Protein AF-A0A7G2CC46-F1 (afdb_monomer_lite)

Radius of gyration: 22.96 Å; chains: 1; bounding box: 66×61×62 Å

Organism: NCBI:txid59799

Secondary structure (DSSP, 8-state):
-------------HHHHHHHHHHHHHHHHHS------HHHH--EETTEETT--TTTEEEEE-SS-TTGGGSGGGGGTS-S--TT-HHHHHHHHHHHHHHT-SHHHHHHH-SHHHHHHHHHHHHHHHHHHTTTSSSTTSPPPHHHHHHHTTHHHH-SEEE-GGG-EEEETT-HHHHHHHHHHTT----S------TT-PPEEEEEEEETTEEEEEEEEEE---TTS--SEEEEEEEEEEESS--SGGGTTS-EEEEEEEEEEPTTTTT--SSS-PPPPHHHHHHHHHHHHHHHHHHHHHHHT-SSPPEEEEEEEEE-TT----HHHHHHIIIIIIHHHHHTSHHHHHHHHHTT--PPP--SSSSSSS--

Foldseek 3Di:
DDDDDDDDDPDCDPVVVVVVVVVVVCCVVVPPPPVCALPNLFDADPNDTPLCLPPFKQKAFAPAFLVCLCDDPSVVQFDPDRPQLFLLLQLCCAQLVVQQQAVVLVVQQSYNLNLHLSSRVSRLLCQLLQQVAPDRPDRHDSVSSCVLLVSVPLTLKDWFQVPKDKFFLPPLVVLLVVLVQLVDDPPPDDPDPPVPCFGFQWWWKDFPSFIKIKGKHKYDDDPPDPDQAPIKIKMWMFGSQLLQPVNVRGTMIMIGMAHHGDPVNPPPPDDSPDGHHPSNRSVSVSSSVSSSVSSVVVVVPDPDGTMMMITTMGGHRPSHDHLVSSLCSCPPPRVVVSCPPPSSVVVCVVRVDDDDRSPRGDVPPVPD

pLDDT: mean 71.71, std 19.16, range [27.59, 95.75]

Structure (mmCIF, N/CA/C/O backbone):
data_AF-A0A7G2CC46-F1
#
_entry.id   AF-A0A7G2CC46-F1
#
loop_
_atom_site.group_PDB
_atom_site.id
_atom_site.type_symbol
_atom_site.label_atom_id
_atom_site.label_alt_id
_atom_site.label_comp_id
_atom_site.label_asym_id
_atom_site.label_entity_id
_atom_site.label_seq_id
_atom_site.pdbx_PDB_ins_code
_atom_site.Cartn_x
_atom_site.Cartn_y
_atom_site.Cartn_z
_atom_site.occupancy
_atom_site.B_iso_or_equiv
_atom_site.auth_seq_id
_atom_site.auth_comp_id
_atom_site.auth_asym_id
_atom_site.auth_atom_id
_atom_site.pdbx_PDB_model_num
ATOM 1 N N . MET A 1 1 ? -45.511 34.171 38.204 1.00 42.25 1 MET A N 1
ATOM 2 C CA . MET A 1 1 ? -44.505 34.873 37.383 1.00 42.25 1 MET A CA 1
ATOM 3 C C . MET A 1 1 ? -43.149 34.438 37.899 1.00 42.25 1 MET A C 1
ATOM 5 O O . MET A 1 1 ? -42.686 34.995 38.876 1.00 42.25 1 MET A O 1
ATOM 9 N N . GLU A 1 2 ? -42.603 33.403 37.278 1.00 32.72 2 GLU A N 1
ATOM 10 C CA . GLU A 1 2 ? -41.255 32.819 37.410 1.00 32.72 2 GLU A CA 1
ATOM 11 C C . GLU A 1 2 ? -41.029 32.227 35.998 1.00 32.72 2 GLU A C 1
ATOM 13 O O . GLU A 1 2 ? -41.987 31.701 35.429 1.00 32.72 2 GLU A O 1
ATOM 18 N N . ASP A 1 3 ? -39.932 32.341 35.256 1.00 36.12 3 ASP A N 1
ATOM 19 C CA . ASP A 1 3 ? -38.543 32.757 35.458 1.00 36.12 3 ASP A CA 1
ATOM 20 C C . ASP A 1 3 ? -38.005 33.255 34.089 1.00 36.12 3 ASP A C 1
ATOM 22 O O . ASP A 1 3 ? -38.478 32.779 33.047 1.00 36.12 3 ASP A O 1
ATOM 26 N N . PRO A 1 4 ? -37.012 34.164 34.025 1.00 47.47 4 PRO A N 1
ATOM 27 C CA . PRO A 1 4 ? -36.316 34.506 32.790 1.00 47.47 4 PRO A CA 1
ATOM 28 C C . PRO A 1 4 ? -35.127 33.566 32.518 1.00 47.47 4 PRO A C 1
ATOM 30 O O . PRO A 1 4 ? -34.443 33.082 33.415 1.00 47.47 4 PRO A O 1
ATOM 33 N N . ALA A 1 5 ? -34.861 33.344 31.233 1.00 46.25 5 ALA A N 1
ATOM 34 C CA . ALA A 1 5 ? -33.744 32.568 30.713 1.00 46.25 5 ALA A CA 1
ATOM 35 C C . ALA A 1 5 ? -32.361 33.118 31.121 1.00 46.25 5 ALA A C 1
ATOM 37 O O . ALA A 1 5 ? -32.136 34.327 31.116 1.00 46.25 5 ALA A O 1
ATOM 38 N N . GLY A 1 6 ? -31.398 32.215 31.341 1.00 34.69 6 GLY A N 1
ATOM 39 C CA . GLY A 1 6 ? -29.992 32.569 31.548 1.00 34.69 6 GLY A CA 1
ATOM 40 C C . GLY A 1 6 ? -29.054 31.361 31.554 1.00 34.69 6 GLY A C 1
ATOM 41 O O . GLY A 1 6 ? -28.509 30.999 32.587 1.00 34.69 6 GLY A O 1
ATOM 42 N N . SER A 1 7 ? -28.864 30.718 30.398 1.00 37.47 7 SER A N 1
ATOM 43 C CA . SER A 1 7 ? -27.825 29.698 30.188 1.00 37.47 7 SER A CA 1
ATOM 44 C C . SER A 1 7 ? -26.439 30.357 30.207 1.00 37.47 7 SER A C 1
ATOM 46 O O . SER A 1 7 ? -26.021 30.986 29.233 1.00 37.47 7 SER A O 1
ATOM 48 N N . SER A 1 8 ? -25.724 30.228 31.323 1.00 38.25 8 SER A N 1
ATOM 49 C CA . SER A 1 8 ? -24.338 30.674 31.463 1.00 38.25 8 SER A CA 1
ATOM 50 C C . SER A 1 8 ? -23.395 29.727 30.715 1.00 38.25 8 SER A C 1
ATOM 52 O O . SER A 1 8 ? -23.121 28.614 31.164 1.00 38.25 8 SER A O 1
ATOM 54 N N . ARG A 1 9 ? -22.876 30.179 29.568 1.00 43.19 9 ARG A N 1
ATOM 55 C CA . ARG A 1 9 ? -21.637 29.649 28.987 1.00 43.19 9 ARG A CA 1
ATOM 56 C C . ARG A 1 9 ? -20.510 29.907 29.984 1.00 43.19 9 ARG A C 1
ATOM 58 O O . ARG A 1 9 ? -20.180 31.060 30.236 1.00 43.19 9 ARG A O 1
ATOM 65 N N . GLU A 1 10 ? -19.931 28.850 30.540 1.00 45.41 10 GLU A N 1
ATOM 66 C CA . GLU A 1 10 ? -18.722 28.956 31.357 1.00 45.41 10 GLU A CA 1
ATOM 67 C C . GLU A 1 10 ? -17.573 29.501 30.496 1.00 45.41 10 GLU A C 1
ATOM 69 O O . GLU A 1 10 ? -17.057 28.835 29.592 1.00 45.41 10 GLU A O 1
ATOM 74 N N . GLU A 1 11 ? -17.189 30.751 30.747 1.00 45.56 11 GLU A N 1
ATOM 75 C CA . GLU A 1 11 ? -16.012 31.362 30.146 1.00 45.56 11 GLU A CA 1
ATOM 76 C C . GLU A 1 11 ? -14.754 30.689 30.701 1.00 45.56 11 GLU A C 1
ATOM 78 O O . GLU A 1 11 ? -14.373 30.857 31.859 1.00 45.56 11 GLU A O 1
ATOM 83 N N . ILE A 1 12 ? -14.086 29.910 29.850 1.00 51.81 12 ILE A N 1
ATOM 84 C CA . ILE A 1 12 ? -12.790 29.291 30.139 1.00 51.81 12 ILE A CA 1
ATOM 85 C C . ILE A 1 12 ? -11.751 30.412 30.307 1.00 51.81 12 ILE A C 1
ATOM 87 O O . ILE A 1 12 ? -11.162 30.893 29.332 1.00 51.81 12 ILE A O 1
ATOM 91 N N . THR A 1 13 ? -11.533 30.836 31.553 1.00 68.00 13 THR A N 1
ATOM 92 C CA . THR A 1 13 ? -10.637 31.942 31.913 1.00 68.00 13 THR A CA 1
ATOM 93 C C . THR A 1 13 ? -9.190 31.659 31.497 1.00 68.00 13 THR A C 1
ATOM 95 O O . THR A 1 13 ? -8.745 30.508 31.451 1.00 68.00 13 THR A O 1
ATOM 98 N N . ALA A 1 14 ? -8.407 32.705 31.213 1.00 54.50 14 ALA A N 1
ATOM 99 C CA . ALA A 1 14 ? -6.983 32.584 30.865 1.00 54.50 14 ALA A CA 1
ATOM 100 C C . ALA A 1 14 ? -6.173 31.810 31.926 1.00 54.50 14 ALA A C 1
ATOM 102 O O . ALA A 1 14 ? -5.194 31.134 31.612 1.00 54.50 14 ALA A O 1
ATOM 103 N N . GLU A 1 15 ? -6.636 31.850 33.172 1.00 58.78 15 GLU A N 1
ATOM 104 C CA . GLU A 1 15 ? -6.073 31.145 34.316 1.00 58.78 15 GLU A CA 1
ATOM 105 C C . GLU A 1 15 ? -6.329 29.635 34.275 1.00 58.78 15 GLU A C 1
ATOM 107 O O . GLU A 1 15 ? -5.428 28.855 34.582 1.00 58.78 15 GLU A O 1
ATOM 112 N N . SER A 1 16 ? -7.501 29.206 33.795 1.00 59.44 16 SER A N 1
ATOM 113 C CA . SER A 1 16 ? -7.788 27.789 33.541 1.00 59.44 16 SER A CA 1
ATOM 114 C C . SER A 1 16 ? -6.932 27.235 32.393 1.00 59.44 16 SER A C 1
ATOM 116 O O . SER A 1 16 ? -6.376 26.144 32.509 1.00 59.44 16 SER A O 1
ATOM 118 N N . LYS A 1 17 ? -6.700 28.029 31.334 1.00 56.56 17 LYS A N 1
ATOM 119 C CA . LYS A 1 17 ? -5.786 27.674 30.231 1.00 56.56 17 LYS A CA 1
ATOM 120 C C . LYS A 1 17 ? -4.327 27.631 30.683 1.00 56.56 17 LYS A C 1
ATOM 122 O O . LYS A 1 17 ? -3.585 26.748 30.260 1.00 56.56 17 LYS A O 1
ATOM 127 N N . LYS A 1 18 ? -3.907 28.553 31.556 1.00 59.75 18 LYS A N 1
ATOM 128 C CA . LYS A 1 18 ? -2.559 28.576 32.145 1.00 59.75 18 LYS A CA 1
ATOM 129 C C . LYS A 1 18 ? -2.342 27.389 33.085 1.00 59.75 18 LYS A C 1
ATOM 131 O O . LYS A 1 18 ? -1.313 26.732 32.974 1.00 59.75 18 LYS A O 1
ATOM 136 N N . LYS A 1 19 ? -3.324 27.053 33.932 1.00 66.19 19 LYS A N 1
ATOM 137 C CA . LYS A 1 19 ? -3.302 25.840 34.766 1.00 66.19 19 LYS A CA 1
ATOM 138 C C . LYS A 1 19 ? -3.273 24.574 33.919 1.00 66.19 19 LYS A C 1
ATOM 140 O O . LYS A 1 19 ? -2.450 23.718 34.198 1.00 66.19 19 LYS A O 1
ATOM 145 N N . ALA A 1 20 ? -4.087 24.467 32.868 1.00 57.34 20 ALA A N 1
ATOM 146 C CA . ALA A 1 20 ? -4.076 23.311 31.969 1.00 57.34 20 ALA A CA 1
ATOM 147 C C . ALA A 1 20 ? -2.722 23.142 31.262 1.00 57.34 20 ALA A C 1
ATOM 149 O O . ALA A 1 20 ? -2.192 22.035 31.228 1.00 57.34 20 ALA A O 1
ATOM 150 N N . ARG A 1 21 ? -2.120 24.240 30.782 1.00 52.53 21 ARG A N 1
ATOM 151 C CA . ARG A 1 21 ? -0.775 24.237 30.182 1.00 52.53 21 ARG A CA 1
ATOM 152 C C . ARG A 1 21 ? 0.316 23.881 31.183 1.00 52.53 21 ARG A C 1
ATOM 154 O O . ARG A 1 21 ? 1.234 23.158 30.823 1.00 52.53 21 ARG A O 1
ATOM 161 N N . GLU A 1 22 ? 0.224 24.351 32.424 1.00 51.34 22 GLU A N 1
ATOM 162 C CA . GLU A 1 22 ? 1.191 24.006 33.470 1.00 51.34 22 GLU A CA 1
ATOM 163 C C . GLU A 1 22 ? 1.031 22.550 33.927 1.00 51.34 22 GLU A C 1
ATOM 165 O O . GLU A 1 22 ? 2.020 21.871 34.167 1.00 51.34 22 GLU A O 1
ATOM 170 N N . LEU A 1 23 ? -0.196 22.024 33.951 1.00 54.72 23 LEU A N 1
ATOM 171 C CA . LEU A 1 23 ? -0.486 20.616 34.235 1.00 54.72 23 LEU A CA 1
ATOM 172 C C . LEU A 1 23 ? -0.011 19.709 33.090 1.00 54.72 23 LEU A C 1
ATOM 174 O O . LEU A 1 23 ? 0.509 18.626 33.334 1.00 54.72 23 LEU A O 1
ATOM 178 N N . GLU A 1 24 ? -0.118 20.168 31.842 1.00 42.22 24 GLU A N 1
ATOM 179 C CA . GLU A 1 24 ? 0.456 19.513 30.665 1.00 42.22 24 GLU A CA 1
ATOM 180 C C . GLU A 1 24 ? 1.994 19.581 30.667 1.00 42.22 24 GLU A C 1
ATOM 182 O O . GLU A 1 24 ? 2.655 18.582 30.392 1.00 42.22 24 GLU A O 1
ATOM 187 N N . ARG A 1 25 ? 2.580 20.720 31.060 1.00 47.22 25 ARG A N 1
ATOM 188 C CA . ARG A 1 25 ? 4.030 20.897 31.241 1.00 47.22 25 ARG A CA 1
ATOM 189 C C . ARG A 1 25 ? 4.564 19.982 32.341 1.00 47.22 25 ARG A C 1
ATOM 191 O O . ARG A 1 25 ? 5.549 19.290 32.119 1.00 47.22 25 ARG A O 1
ATOM 198 N N . LEU A 1 26 ? 3.885 19.905 33.484 1.00 44.66 26 LEU A N 1
ATOM 199 C CA . LEU A 1 26 ? 4.222 19.001 34.585 1.00 44.66 26 LEU A CA 1
ATOM 200 C C . LEU A 1 26 ? 4.010 17.530 34.204 1.00 44.66 26 LEU A C 1
ATOM 202 O O . LEU A 1 26 ? 4.822 16.700 34.597 1.00 44.66 26 LEU A O 1
ATOM 206 N N . LYS A 1 27 ? 3.007 17.192 33.378 1.00 46.09 27 LYS A N 1
ATOM 207 C CA . LYS A 1 27 ? 2.875 15.850 32.773 1.00 46.09 27 LYS A CA 1
ATOM 208 C C . LYS A 1 27 ? 4.033 15.514 31.831 1.00 46.09 27 LYS A C 1
ATOM 210 O O . LYS A 1 27 ? 4.431 14.361 31.788 1.00 46.09 27 LYS A O 1
ATOM 215 N N . ARG A 1 28 ? 4.593 16.490 31.108 1.00 42.34 28 ARG A N 1
ATOM 216 C CA . ARG A 1 28 ? 5.780 16.298 30.249 1.00 42.34 28 ARG A CA 1
ATOM 217 C C . ARG A 1 28 ? 7.092 16.224 31.040 1.00 42.34 28 ARG A C 1
ATOM 219 O O . ARG A 1 28 ? 8.003 15.538 30.605 1.00 42.34 28 ARG A O 1
ATOM 226 N N . ILE A 1 29 ? 7.194 16.936 32.167 1.00 37.94 29 ILE A N 1
ATOM 227 C CA . ILE A 1 29 ? 8.396 16.985 33.022 1.00 37.94 29 ILE A CA 1
ATOM 228 C C . ILE A 1 29 ? 8.460 15.784 33.978 1.00 37.94 29 ILE A C 1
ATOM 230 O O . ILE A 1 29 ? 9.520 15.191 34.144 1.00 37.94 29 ILE A O 1
ATOM 234 N N . ASN A 1 30 ? 7.332 15.425 34.601 1.00 38.06 30 ASN A N 1
ATOM 235 C CA . ASN A 1 30 ? 7.242 14.335 35.583 1.00 38.06 30 ASN A CA 1
ATOM 236 C C . ASN A 1 30 ? 6.746 13.024 34.972 1.00 38.06 30 ASN A C 1
ATOM 238 O O . ASN A 1 30 ? 6.915 11.960 35.569 1.00 38.06 30 ASN A O 1
ATOM 242 N N . GLY A 1 31 ? 6.129 13.082 33.791 1.00 29.52 31 GLY A N 1
ATOM 243 C CA . GLY A 1 31 ? 5.997 11.904 32.962 1.00 29.52 31 GLY A CA 1
ATOM 244 C C . GLY A 1 31 ? 7.398 11.513 32.543 1.00 29.52 31 GLY A C 1
ATOM 245 O O . GLY A 1 31 ? 7.981 12.139 31.662 1.00 29.52 31 GLY A O 1
ATOM 246 N N . LYS A 1 32 ? 7.935 10.451 33.151 1.00 27.59 32 LYS A N 1
ATOM 247 C CA . LYS A 1 32 ? 8.844 9.598 32.399 1.00 27.59 32 LYS A CA 1
ATOM 248 C C . LYS A 1 32 ? 8.106 9.334 31.086 1.00 27.59 32 LYS A C 1
ATOM 250 O O . LYS A 1 32 ? 7.063 8.683 31.098 1.00 27.59 32 LYS A O 1
ATOM 255 N N . LEU A 1 33 ? 8.595 9.889 29.977 1.00 30.95 33 LEU A N 1
ATOM 256 C CA . LEU A 1 33 ? 8.506 9.195 28.703 1.00 30.95 33 LEU A CA 1
ATOM 257 C C . LEU A 1 33 ? 9.180 7.866 29.009 1.00 30.95 33 LEU A C 1
ATOM 259 O O . LEU A 1 33 ? 10.401 7.759 28.995 1.00 30.95 33 LEU A O 1
ATOM 263 N N . ILE A 1 34 ? 8.388 6.912 29.493 1.00 29.16 34 ILE A N 1
ATOM 264 C CA . ILE A 1 34 ? 8.796 5.528 29.512 1.00 29.16 34 ILE A CA 1
ATOM 265 C C . ILE A 1 34 ? 8.932 5.285 28.024 1.00 29.16 34 ILE A C 1
ATOM 267 O O . ILE A 1 34 ? 7.921 5.292 27.315 1.00 29.16 34 ILE A O 1
ATOM 271 N N . ASP A 1 35 ? 10.178 5.275 27.551 1.00 31.89 35 ASP A N 1
ATOM 272 C CA . ASP A 1 35 ? 10.552 4.678 26.284 1.00 31.89 35 ASP A CA 1
ATOM 273 C C . ASP A 1 35 ? 9.796 3.362 26.249 1.00 31.89 35 ASP A C 1
ATOM 275 O O . ASP A 1 35 ? 10.162 2.420 26.939 1.00 31.89 35 ASP A O 1
ATOM 279 N N . THR A 1 36 ? 8.637 3.370 25.596 1.00 29.11 36 THR A N 1
ATOM 280 C CA . THR A 1 36 ? 7.763 2.215 25.563 1.00 29.11 36 THR A CA 1
ATOM 281 C C . THR A 1 36 ? 8.429 1.332 24.537 1.00 29.11 36 THR A C 1
ATOM 283 O O . THR A 1 36 ? 8.296 1.541 23.332 1.00 29.11 36 THR A O 1
ATOM 286 N N . THR A 1 37 ? 9.294 0.460 25.024 1.00 29.73 37 THR A N 1
ATOM 287 C CA . THR A 1 37 ? 10.075 -0.438 24.198 1.00 29.73 37 THR A CA 1
ATOM 288 C C . THR A 1 37 ? 9.143 -1.466 23.574 1.00 29.73 37 THR A C 1
ATOM 290 O O . THR A 1 37 ? 8.016 -1.677 24.024 1.00 29.73 37 THR A O 1
ATOM 293 N N . PHE A 1 38 ? 9.619 -2.148 22.535 1.00 32.19 38 PHE A N 1
ATOM 294 C CA . PHE A 1 38 ? 8.942 -3.327 22.003 1.00 32.19 38 PHE A CA 1
ATOM 295 C C . PHE A 1 38 ? 8.529 -4.294 23.128 1.00 32.19 38 PHE A C 1
ATOM 297 O O . PHE A 1 38 ? 7.416 -4.802 23.124 1.00 32.19 38 PHE A O 1
ATOM 304 N N . GLU A 1 39 ? 9.377 -4.496 24.137 1.00 32.78 39 GLU A N 1
ATOM 305 C CA . GLU A 1 39 ? 9.088 -5.365 25.283 1.00 32.78 39 GLU A CA 1
ATOM 306 C C . GLU A 1 39 ? 7.969 -4.831 26.201 1.00 32.78 39 GLU A C 1
ATOM 308 O O . GLU A 1 39 ? 7.278 -5.624 26.834 1.00 32.78 39 GLU A O 1
ATOM 313 N N . ASP A 1 40 ? 7.719 -3.519 26.222 1.00 29.34 40 ASP A N 1
ATOM 314 C CA . ASP A 1 40 ? 6.678 -2.897 27.056 1.00 29.34 40 ASP A CA 1
ATOM 315 C C . ASP A 1 40 ? 5.267 -2.991 26.443 1.00 29.34 40 ASP A C 1
ATOM 317 O O . ASP A 1 40 ? 4.269 -2.925 27.161 1.00 29.34 40 ASP A O 1
ATOM 321 N N . ILE A 1 41 ? 5.164 -3.163 25.118 1.00 29.56 41 ILE A N 1
ATOM 322 C CA . ILE A 1 41 ? 3.891 -3.343 24.381 1.00 29.56 41 ILE A CA 1
ATOM 323 C C . ILE A 1 41 ? 3.682 -4.771 23.878 1.00 29.56 41 ILE A C 1
ATOM 325 O O . ILE A 1 41 ? 2.631 -5.086 23.313 1.00 29.56 41 ILE A O 1
ATOM 329 N N . THR A 1 42 ? 4.664 -5.650 24.081 1.00 31.55 42 THR A N 1
ATOM 330 C CA . THR A 1 42 ? 4.590 -7.045 23.665 1.00 31.55 42 THR A CA 1
ATOM 331 C C . THR A 1 42 ? 4.716 -7.977 24.864 1.00 31.55 42 THR A C 1
ATOM 333 O O . THR A 1 42 ? 5.764 -8.113 25.480 1.00 31.55 42 THR A O 1
ATOM 336 N N . VAL A 1 43 ? 3.632 -8.672 25.206 1.00 32.38 43 VAL A N 1
ATOM 337 C CA . VAL A 1 43 ? 3.714 -9.801 26.139 1.00 32.38 43 VAL A CA 1
ATOM 338 C C . VAL A 1 43 ? 4.078 -11.036 25.314 1.00 32.38 43 VAL A C 1
ATOM 340 O O . VAL A 1 43 ? 3.575 -11.205 24.210 1.00 32.38 43 VAL A O 1
ATOM 343 N N . MET A 1 44 ? 4.990 -11.881 25.789 1.00 33.66 44 MET A N 1
ATOM 344 C CA . MET A 1 44 ? 5.428 -13.093 25.086 1.00 33.66 44 MET A CA 1
ATOM 345 C C . MET A 1 44 ? 5.018 -14.332 25.887 1.00 33.66 44 MET A C 1
ATOM 347 O O . MET A 1 44 ? 5.453 -14.504 27.023 1.00 33.66 44 MET A O 1
ATOM 351 N N . ARG A 1 45 ? 4.228 -15.235 25.293 1.00 32.50 45 ARG A N 1
ATOM 352 C CA . ARG A 1 45 ? 3.905 -16.561 25.852 1.00 32.50 45 ARG A CA 1
ATOM 353 C C . ARG A 1 45 ? 4.325 -17.652 24.879 1.00 32.50 45 ARG A C 1
ATOM 355 O O . ARG A 1 45 ? 3.948 -17.636 23.713 1.00 32.50 45 ARG A O 1
ATOM 362 N N . ASN A 1 46 ? 5.118 -18.619 25.344 1.00 34.53 46 ASN A N 1
ATOM 363 C CA . ASN A 1 46 ? 5.591 -19.751 24.532 1.00 34.53 46 ASN A CA 1
ATOM 364 C C . ASN A 1 46 ? 6.268 -19.336 23.206 1.00 34.53 46 ASN A C 1
ATOM 366 O O . ASN A 1 46 ? 6.045 -19.961 22.170 1.00 34.53 46 ASN A O 1
ATOM 370 N N . LYS A 1 47 ? 7.092 -18.277 23.230 1.00 40.09 47 LYS A N 1
ATOM 371 C CA . LYS A 1 47 ? 7.747 -17.686 22.041 1.00 40.09 47 LYS A CA 1
ATOM 372 C C . LYS A 1 47 ? 6.777 -17.098 20.997 1.00 40.09 47 LYS A C 1
ATOM 374 O O . LYS A 1 47 ? 7.166 -16.910 19.848 1.00 40.09 47 LYS A O 1
ATOM 379 N N . ARG A 1 48 ? 5.532 -16.804 21.381 1.00 34.06 48 ARG A N 1
ATOM 380 C CA . ARG A 1 48 ? 4.531 -16.093 20.573 1.00 34.06 48 ARG A CA 1
ATOM 381 C C . ARG A 1 48 ? 4.101 -14.814 21.282 1.00 34.06 48 ARG A C 1
ATOM 383 O O . ARG A 1 48 ? 4.092 -14.766 22.509 1.00 34.06 48 ARG A O 1
ATOM 390 N N . LEU A 1 49 ? 3.735 -13.802 20.504 1.00 37.47 49 LEU A N 1
ATOM 391 C CA . LEU A 1 49 ? 3.282 -12.518 21.025 1.00 37.47 49 LEU A CA 1
ATOM 392 C C . LEU A 1 49 ? 1.824 -12.632 21.506 1.00 37.47 49 LEU A C 1
ATOM 394 O O . LEU A 1 49 ? 0.929 -12.979 20.745 1.00 37.47 49 LEU A O 1
ATOM 398 N N . ASP A 1 50 ? 1.607 -12.343 22.782 1.00 33.56 50 ASP A N 1
ATOM 399 C CA . ASP A 1 50 ? 0.385 -12.486 23.586 1.00 33.56 50 ASP A CA 1
ATOM 400 C C . ASP A 1 50 ? -0.600 -11.308 23.388 1.00 33.56 50 ASP A C 1
ATOM 402 O O . ASP A 1 50 ? -1.700 -11.318 23.927 1.00 33.56 50 ASP A O 1
ATOM 406 N N . PHE A 1 51 ? -0.273 -10.314 22.543 1.00 34.53 51 PHE A N 1
ATOM 407 C CA . PHE A 1 51 ? -1.265 -9.350 22.019 1.00 34.53 51 PHE A CA 1
ATOM 408 C C . PHE A 1 51 ? -2.155 -9.946 20.918 1.00 34.53 51 PHE A C 1
ATOM 410 O O . PHE A 1 51 ? -3.038 -9.276 20.375 1.00 34.53 51 PHE A O 1
ATOM 417 N N . GLN A 1 52 ? -1.942 -11.215 20.577 1.00 37.81 52 GLN A N 1
ATOM 418 C CA . GLN A 1 52 ? -2.850 -11.987 19.755 1.00 37.81 52 GLN A CA 1
ATOM 419 C C . GLN A 1 52 ? -4.116 -12.286 20.579 1.00 37.81 52 GLN A C 1
ATOM 421 O O . GLN A 1 52 ? -4.328 -13.406 21.028 1.00 37.81 52 GLN A O 1
ATOM 426 N N . ARG A 1 53 ? -4.994 -11.284 20.778 1.00 39.75 53 ARG A N 1
ATOM 427 C CA . ARG A 1 53 ? -6.419 -11.585 20.979 1.00 39.75 53 ARG A CA 1
ATOM 428 C C . ARG A 1 53 ? -6.799 -12.452 19.784 1.00 39.75 53 ARG A C 1
ATOM 430 O O . ARG A 1 53 ? -6.746 -11.967 18.649 1.00 39.75 53 ARG A O 1
ATOM 437 N N . ASP A 1 54 ? -7.081 -13.730 20.018 1.00 36.53 54 ASP A N 1
ATOM 438 C CA . ASP A 1 54 ? -7.446 -14.650 18.946 1.00 36.53 54 ASP A CA 1
ATOM 439 C C . ASP A 1 54 ? -8.574 -14.021 18.114 1.00 36.53 54 ASP A C 1
ATOM 441 O O . ASP A 1 54 ? -9.605 -13.604 18.638 1.00 36.53 54 ASP A O 1
ATOM 445 N N . GLY A 1 55 ? -8.330 -13.859 16.811 1.00 42.59 55 GLY A N 1
ATOM 446 C CA . GLY A 1 55 ? -9.278 -13.241 15.879 1.00 42.59 55 GLY A CA 1
ATOM 447 C C . GLY A 1 55 ? -9.237 -11.710 15.745 1.00 42.59 55 GLY A C 1
ATOM 448 O O . GLY A 1 55 ? -10.013 -11.183 14.949 1.00 42.59 55 GLY A O 1
ATOM 449 N N . PHE A 1 56 ? -8.353 -10.981 16.444 1.00 50.81 56 PHE A N 1
ATOM 450 C CA . PHE A 1 56 ? -8.263 -9.514 16.314 1.00 50.81 56 PHE A CA 1
ATOM 451 C C . PHE A 1 56 ? -7.408 -9.047 15.124 1.00 50.81 56 PHE A C 1
ATOM 453 O O . PHE A 1 56 ? -7.797 -8.115 14.417 1.00 50.81 56 PHE A O 1
ATOM 460 N N . VAL A 1 57 ? -6.263 -9.699 14.884 1.00 57.78 57 VAL A N 1
ATOM 461 C CA . VAL A 1 57 ? -5.348 -9.357 13.782 1.00 57.78 57 VAL A CA 1
ATOM 462 C C . VAL A 1 57 ? -5.517 -10.344 12.630 1.00 57.78 57 VAL A C 1
ATOM 464 O O . VAL A 1 57 ? -5.161 -11.518 12.737 1.00 57.78 57 VAL A O 1
ATOM 467 N N . VAL A 1 58 ? -6.028 -9.859 11.501 1.00 65.19 58 VAL A N 1
ATOM 468 C CA . VAL A 1 58 ? -5.976 -10.571 10.221 1.00 65.19 58 VAL A CA 1
ATOM 469 C C . VAL A 1 58 ? -4.571 -10.411 9.662 1.00 65.19 58 VAL A C 1
ATOM 471 O O . VAL A 1 58 ? -4.055 -9.297 9.608 1.00 65.19 58 VAL A O 1
ATOM 474 N N . ARG A 1 59 ? -3.953 -11.508 9.221 1.00 71.81 59 ARG A N 1
ATOM 475 C CA . ARG A 1 59 ? -2.651 -11.478 8.548 1.00 71.81 59 ARG A CA 1
ATOM 476 C C . ARG A 1 59 ? -2.693 -12.261 7.248 1.00 71.81 59 ARG A C 1
ATOM 478 O O . ARG A 1 59 ? -3.118 -13.413 7.221 1.00 71.81 59 ARG A O 1
ATOM 485 N N . ILE A 1 60 ? -2.202 -11.636 6.191 1.00 75.69 60 ILE A N 1
ATOM 486 C CA . ILE A 1 60 ? -2.002 -12.245 4.883 1.00 75.69 60 ILE A CA 1
ATOM 487 C C . ILE A 1 60 ? -0.517 -12.128 4.593 1.00 75.69 60 ILE A C 1
ATOM 489 O O . ILE A 1 60 ? 0.012 -11.023 4.511 1.00 75.69 60 ILE A O 1
ATOM 493 N N . LEU A 1 61 ? 0.157 -13.264 4.461 1.00 79.06 61 LEU A N 1
ATOM 494 C CA . LEU A 1 61 ? 1.593 -13.293 4.216 1.00 79.06 61 LEU A CA 1
ATOM 495 C C . LEU A 1 61 ? 1.856 -13.618 2.754 1.00 79.06 61 LEU A C 1
ATOM 497 O O . LEU A 1 61 ? 1.250 -14.536 2.197 1.00 79.06 61 LEU A O 1
ATOM 501 N N . GLY A 1 62 ? 2.795 -12.893 2.162 1.00 79.12 62 GLY A N 1
ATOM 502 C CA . GLY A 1 62 ? 3.475 -13.312 0.950 1.00 79.12 62 GLY A CA 1
ATOM 503 C C . GLY A 1 62 ? 4.367 -14.522 1.221 1.00 79.12 62 GLY A C 1
ATOM 504 O O . GLY A 1 62 ? 4.584 -14.947 2.357 1.00 79.12 62 GLY A O 1
ATOM 505 N N . SER A 1 63 ? 4.924 -15.090 0.162 1.00 82.75 63 SER A N 1
ATOM 506 C CA . SER A 1 63 ? 5.875 -16.197 0.275 1.00 82.75 63 SER A CA 1
ATOM 507 C C . SER A 1 63 ? 7.268 -15.728 0.710 1.00 82.75 63 SER A C 1
ATOM 509 O O . SER A 1 63 ? 8.040 -16.534 1.230 1.00 82.75 63 SER A O 1
ATOM 511 N N . LYS A 1 64 ? 7.590 -14.445 0.500 1.00 83.38 64 LYS A N 1
ATOM 512 C CA . LYS A 1 64 ? 8.887 -13.814 0.787 1.00 83.38 64 LYS A CA 1
ATOM 513 C C . LYS A 1 64 ? 8.709 -12.356 1.218 1.00 83.38 64 LYS A C 1
ATOM 515 O O . LYS A 1 64 ? 7.666 -11.759 0.957 1.00 83.38 64 LYS A O 1
ATOM 520 N N . SER A 1 65 ? 9.728 -11.789 1.859 1.00 84.38 65 SER A N 1
ATOM 521 C CA . SER A 1 65 ? 9.939 -10.336 1.909 1.00 84.38 65 SER A CA 1
ATOM 522 C C . SER A 1 65 ? 10.482 -9.835 0.570 1.00 84.38 65 SER A C 1
ATOM 524 O O . SER A 1 65 ? 10.958 -10.628 -0.247 1.00 84.38 65 SER A O 1
ATOM 526 N N . GLN A 1 66 ? 10.481 -8.519 0.357 1.00 80.31 66 GLN A N 1
ATOM 527 C CA . GLN A 1 66 ? 11.141 -7.914 -0.806 1.00 80.31 66 GLN A CA 1
ATOM 528 C C . GLN A 1 66 ? 12.649 -8.231 -0.874 1.00 80.31 66 GLN A C 1
ATOM 530 O O . GLN A 1 66 ? 13.215 -8.296 -1.963 1.00 80.31 66 GLN A O 1
ATOM 535 N N . PHE A 1 67 ? 13.295 -8.460 0.275 1.00 79.31 67 PHE A N 1
ATOM 536 C CA . PHE A 1 67 ? 14.732 -8.722 0.362 1.00 79.31 67 PHE A CA 1
ATOM 537 C C . PHE A 1 67 ? 15.076 -10.185 0.057 1.00 79.31 67 PHE A C 1
ATOM 539 O O . PHE A 1 67 ? 16.054 -10.467 -0.635 1.00 79.31 67 PHE A O 1
ATOM 546 N N . ASP A 1 68 ? 14.238 -11.126 0.500 1.00 74.81 68 ASP A N 1
ATOM 547 C CA . ASP A 1 68 ? 14.482 -12.566 0.330 1.00 74.81 68 ASP A CA 1
ATOM 548 C C . ASP A 1 68 ? 14.015 -13.111 -1.025 1.00 74.81 68 ASP A C 1
ATOM 550 O O . ASP A 1 68 ? 14.275 -14.273 -1.372 1.00 74.81 68 ASP A O 1
ATOM 554 N N . ALA A 1 69 ? 13.310 -12.289 -1.802 1.00 63.78 69 ALA A N 1
ATOM 555 C CA . ALA A 1 69 ? 12.694 -12.689 -3.057 1.00 63.78 69 ALA A CA 1
ATOM 556 C C . ALA A 1 69 ? 13.712 -13.029 -4.167 1.00 63.78 69 ALA A C 1
ATOM 558 O O . ALA A 1 69 ? 13.353 -13.672 -5.145 1.00 63.78 69 ALA A O 1
ATOM 559 N N . ARG A 1 70 ? 15.004 -12.709 -4.001 1.00 64.12 70 ARG A N 1
ATOM 560 C CA . ARG A 1 70 ? 16.066 -13.057 -4.971 1.00 64.12 70 ARG A CA 1
ATOM 561 C C . ARG A 1 70 ? 16.607 -14.486 -4.859 1.00 64.12 70 ARG A C 1
ATOM 563 O O . ARG A 1 70 ? 17.503 -14.863 -5.615 1.00 64.12 70 ARG A O 1
ATOM 570 N N . THR A 1 71 ? 16.115 -15.277 -3.910 1.00 62.66 71 THR A N 1
ATOM 571 C CA . THR A 1 71 ? 16.623 -16.633 -3.658 1.00 62.66 71 THR A CA 1
ATOM 572 C C . THR A 1 71 ? 15.760 -17.705 -4.330 1.00 62.66 71 THR A C 1
ATOM 574 O O . THR A 1 71 ? 14.529 -17.656 -4.297 1.00 62.66 71 THR A O 1
ATOM 577 N N . GLY A 1 72 ? 16.408 -18.714 -4.923 1.00 66.81 72 GLY A N 1
ATOM 578 C CA . GLY A 1 72 ? 15.737 -19.864 -5.539 1.00 66.81 72 GLY A CA 1
ATOM 579 C C . GLY A 1 72 ? 14.959 -19.522 -6.816 1.00 66.81 72 GLY A C 1
ATOM 580 O O . GLY A 1 72 ? 15.360 -18.646 -7.578 1.00 66.81 72 GLY A O 1
ATOM 581 N N . LYS A 1 73 ? 13.830 -20.211 -7.038 1.00 64.81 73 LYS A N 1
ATOM 582 C CA . LYS A 1 73 ? 13.003 -20.106 -8.260 1.00 64.81 73 LYS A CA 1
ATOM 583 C C . LYS A 1 73 ? 12.469 -18.693 -8.548 1.00 64.81 73 LYS A C 1
ATOM 585 O O . LYS A 1 73 ? 12.128 -18.386 -9.680 1.00 64.81 73 LYS A O 1
ATOM 590 N N . LEU A 1 74 ? 12.406 -17.816 -7.543 1.00 66.12 74 LEU A N 1
ATOM 591 C CA . LEU A 1 74 ? 11.908 -16.446 -7.711 1.00 66.12 74 LEU A CA 1
ATOM 592 C C . LEU A 1 74 ? 12.888 -15.524 -8.456 1.00 66.12 74 LEU A C 1
ATOM 594 O O . LEU A 1 74 ? 12.466 -14.506 -9.001 1.00 66.12 74 LEU A O 1
ATOM 598 N N . ARG A 1 75 ? 14.174 -15.898 -8.538 1.00 67.75 75 ARG A N 1
ATOM 599 C CA . ARG A 1 75 ? 15.188 -15.170 -9.318 1.00 67.75 75 ARG A CA 1
ATOM 600 C C . ARG A 1 75 ? 14.834 -15.082 -10.805 1.00 67.75 75 ARG A C 1
ATOM 602 O O . ARG A 1 75 ? 15.243 -14.132 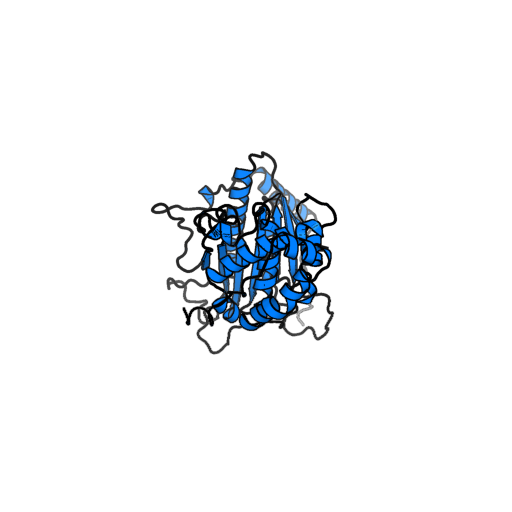-11.457 1.00 67.75 75 ARG A O 1
ATOM 609 N N . GLU A 1 76 ? 14.102 -16.063 -11.323 1.00 71.56 76 GLU A N 1
ATOM 610 C CA . GLU A 1 76 ? 13.722 -16.141 -12.739 1.00 71.56 76 GLU A CA 1
ATOM 611 C C . GLU A 1 76 ? 12.539 -15.231 -13.084 1.00 71.56 76 GLU A C 1
ATOM 613 O O . GLU A 1 76 ? 12.356 -14.884 -14.245 1.00 71.56 76 GLU A O 1
ATOM 618 N N . ILE A 1 77 ? 11.743 -14.826 -12.087 1.00 76.06 77 ILE A N 1
ATOM 619 C CA . ILE A 1 77 ? 10.527 -14.034 -12.308 1.00 76.06 77 ILE A CA 1
ATOM 620 C C . ILE A 1 77 ? 10.633 -12.597 -11.804 1.00 76.06 77 ILE A C 1
ATOM 622 O O . ILE A 1 77 ? 9.763 -11.795 -12.115 1.00 76.06 77 ILE A O 1
ATOM 626 N N . LEU A 1 78 ? 11.640 -12.248 -11.006 1.00 81.88 78 LEU A N 1
ATOM 627 C CA . LEU A 1 78 ? 11.833 -10.891 -10.489 1.00 81.88 78 LEU A CA 1
ATOM 628 C C . LEU A 1 78 ? 12.944 -10.166 -11.251 1.00 81.88 78 LEU A C 1
ATOM 630 O O . LEU A 1 78 ? 13.861 -10.819 -11.752 1.00 81.88 78 LEU A O 1
ATOM 634 N N . PRO A 1 79 ? 12.896 -8.824 -11.331 1.00 80.50 79 PRO A N 1
ATOM 635 C CA . PRO A 1 79 ? 13.919 -8.081 -12.047 1.00 80.50 79 PRO A CA 1
ATOM 636 C C . PRO A 1 79 ? 15.297 -8.222 -11.377 1.00 80.50 79 PRO A C 1
ATOM 638 O O . PRO A 1 79 ? 15.397 -8.569 -10.199 1.00 80.50 79 PRO A O 1
ATOM 641 N N . PRO A 1 80 ? 16.391 -7.902 -12.084 1.00 70.81 80 PRO A N 1
ATOM 642 C CA . PRO A 1 80 ? 17.739 -7.959 -11.518 1.00 70.81 80 PRO A CA 1
ATOM 643 C C . PRO A 1 80 ? 17.969 -6.995 -10.337 1.00 70.81 80 PRO A C 1
ATOM 645 O O . PRO A 1 80 ? 18.786 -7.299 -9.460 1.00 70.81 80 PRO A O 1
ATOM 648 N N . VAL A 1 81 ? 17.260 -5.855 -10.300 1.00 65.88 81 VAL A N 1
ATOM 649 C CA . VAL A 1 81 ? 17.350 -4.829 -9.246 1.00 65.88 81 VAL A CA 1
ATOM 650 C C . VAL A 1 81 ? 16.039 -4.782 -8.448 1.00 65.88 81 VAL A C 1
ATOM 652 O O . VAL A 1 81 ? 15.085 -4.115 -8.833 1.00 65.88 81 VAL A O 1
ATOM 655 N N . THR A 1 82 ? 15.977 -5.507 -7.325 1.00 60.81 82 THR A N 1
ATOM 656 C CA . THR A 1 82 ? 14.779 -5.582 -6.453 1.00 60.81 82 THR A CA 1
ATOM 657 C C . THR A 1 82 ? 14.917 -4.852 -5.119 1.00 60.81 82 THR A C 1
ATOM 659 O O . THR A 1 82 ? 13.936 -4.740 -4.392 1.00 60.81 82 THR A O 1
ATOM 662 N N . ASN A 1 83 ? 16.114 -4.383 -4.754 1.00 56.22 83 ASN A N 1
ATOM 663 C CA . ASN A 1 83 ? 16.423 -3.997 -3.370 1.00 56.22 83 ASN A CA 1
ATOM 664 C C . ASN A 1 83 ? 15.824 -2.642 -2.923 1.00 56.22 83 ASN A C 1
ATOM 666 O O . ASN A 1 83 ? 16.092 -2.220 -1.802 1.00 56.22 83 ASN A O 1
ATOM 670 N N . ASP A 1 84 ? 15.015 -1.982 -3.761 1.00 65.19 84 ASP A N 1
ATOM 671 C CA . ASP A 1 84 ? 14.542 -0.603 -3.546 1.00 65.19 84 ASP A CA 1
ATOM 672 C C . ASP A 1 84 ? 13.046 -0.389 -3.901 1.00 65.19 84 ASP A C 1
ATOM 674 O O . ASP A 1 84 ? 12.556 0.722 -4.081 1.00 65.19 84 ASP A O 1
ATOM 678 N N . CYS A 1 85 ? 12.255 -1.464 -4.011 1.00 72.44 85 CYS A N 1
ATOM 679 C CA . CYS A 1 85 ? 10.857 -1.353 -4.451 1.00 72.44 85 CYS A CA 1
ATOM 680 C C . CYS A 1 85 ? 9.844 -1.043 -3.330 1.00 72.44 85 CYS A C 1
ATOM 682 O O . CYS A 1 85 ? 8.642 -1.017 -3.607 1.00 72.44 85 CYS A O 1
ATOM 684 N N . CYS A 1 86 ? 10.281 -0.800 -2.085 1.00 80.44 86 CYS A N 1
ATOM 685 C CA . CYS A 1 86 ? 9.384 -0.648 -0.929 1.00 80.44 86 CYS A CA 1
ATOM 686 C C . CYS A 1 86 ? 8.360 0.474 -1.113 1.00 80.44 86 CYS A C 1
ATOM 688 O O . CYS A 1 86 ? 7.176 0.303 -0.820 1.00 80.44 86 CYS A O 1
ATOM 690 N N . GLN A 1 87 ? 8.794 1.603 -1.668 1.00 86.19 87 GLN A N 1
ATOM 691 C CA . GLN A 1 87 ? 7.932 2.755 -1.885 1.00 86.19 87 GLN A CA 1
ATOM 692 C C . GLN A 1 87 ? 6.927 2.514 -3.014 1.00 86.19 87 GLN A C 1
ATOM 694 O O . GLN A 1 87 ? 5.751 2.867 -2.890 1.00 86.19 87 GLN A O 1
ATOM 699 N N . THR A 1 88 ? 7.357 1.847 -4.089 1.00 89.69 88 THR A N 1
ATOM 700 C CA . THR A 1 88 ? 6.479 1.412 -5.183 1.00 89.69 88 THR A CA 1
ATOM 701 C C . THR A 1 88 ? 5.435 0.420 -4.675 1.00 89.69 88 THR A C 1
ATOM 703 O O . THR A 1 88 ? 4.251 0.595 -4.956 1.00 89.69 88 THR A O 1
ATOM 706 N N . PHE A 1 89 ? 5.840 -0.558 -3.858 1.00 91.56 89 PHE A N 1
ATOM 707 C CA . PHE A 1 89 ? 4.926 -1.514 -3.236 1.00 91.56 89 PHE A CA 1
ATOM 708 C C . PHE A 1 89 ? 3.914 -0.836 -2.328 1.00 91.56 89 PHE A C 1
ATOM 710 O O . PHE A 1 89 ? 2.718 -1.087 -2.462 1.00 91.56 89 PHE A O 1
ATOM 717 N N . ALA A 1 90 ? 4.359 0.035 -1.424 1.00 91.06 90 ALA A N 1
ATOM 718 C CA . ALA A 1 90 ? 3.463 0.749 -0.527 1.00 91.06 90 ALA A CA 1
ATOM 719 C C . ALA A 1 90 ? 2.443 1.581 -1.316 1.00 91.06 90 ALA A C 1
ATOM 721 O O . ALA A 1 90 ? 1.247 1.508 -1.040 1.00 91.06 90 ALA A O 1
ATOM 722 N N . THR A 1 91 ? 2.898 2.293 -2.351 1.00 92.69 91 THR A N 1
ATOM 723 C CA . THR A 1 91 ? 2.039 3.113 -3.216 1.00 92.69 91 THR A CA 1
ATOM 724 C C . THR A 1 91 ? 1.005 2.263 -3.955 1.00 92.69 91 THR A C 1
ATOM 726 O O . THR A 1 91 ? -0.195 2.531 -3.870 1.00 92.69 91 THR A O 1
ATOM 729 N N . LEU A 1 92 ? 1.447 1.198 -4.630 1.00 92.50 92 LEU A N 1
ATOM 730 C CA . LEU A 1 92 ? 0.571 0.306 -5.390 1.00 92.50 92 LEU A CA 1
ATOM 731 C C . LEU A 1 92 ? -0.410 -0.445 -4.498 1.00 92.50 92 LEU A C 1
ATOM 733 O O . LEU A 1 92 ? -1.602 -0.471 -4.790 1.00 92.50 92 LEU A O 1
ATOM 737 N N . SER A 1 93 ? 0.072 -1.021 -3.398 1.00 91.44 93 SER A N 1
ATOM 738 C CA . SER A 1 93 ? -0.774 -1.729 -2.436 1.00 91.44 93 SER A CA 1
ATOM 739 C C . SER A 1 93 ? -1.841 -0.806 -1.860 1.00 91.44 93 SER A C 1
ATOM 741 O O . SER A 1 93 ? -3.009 -1.180 -1.861 1.00 91.44 93 SER A O 1
ATOM 743 N N . ALA A 1 94 ? -1.498 0.424 -1.467 1.00 91.06 94 ALA A N 1
ATOM 744 C CA . ALA A 1 94 ? -2.490 1.349 -0.934 1.00 91.06 94 ALA A CA 1
ATOM 745 C C . ALA A 1 94 ? -3.540 1.718 -1.977 1.00 91.06 94 ALA A C 1
ATOM 747 O O . ALA A 1 94 ? -4.728 1.670 -1.675 1.00 91.06 94 ALA A O 1
ATOM 748 N N . VAL A 1 95 ? -3.124 2.082 -3.195 1.00 92.06 95 VAL A N 1
ATOM 749 C CA . VAL A 1 95 ? -4.046 2.508 -4.256 1.00 92.06 95 VAL A CA 1
ATOM 750 C C . VAL A 1 95 ? -4.954 1.358 -4.671 1.00 92.06 95 VAL A C 1
ATOM 752 O O . VAL A 1 95 ? -6.173 1.532 -4.730 1.00 92.06 95 VAL A O 1
ATOM 755 N N . ILE A 1 96 ? -4.390 0.177 -4.921 1.00 90.19 96 ILE A N 1
ATOM 756 C CA . ILE A 1 96 ? -5.158 -0.984 -5.364 1.00 90.19 96 ILE A CA 1
ATOM 757 C C . ILE A 1 96 ? -6.095 -1.451 -4.247 1.00 90.19 96 ILE A C 1
ATOM 759 O O . ILE A 1 96 ? -7.299 -1.562 -4.475 1.00 90.19 96 ILE A O 1
ATOM 763 N N . LEU A 1 97 ? -5.588 -1.658 -3.029 1.00 86.12 97 LEU A N 1
ATOM 764 C CA . LEU A 1 97 ? -6.404 -2.175 -1.928 1.00 86.12 97 LEU A CA 1
ATOM 765 C C . LEU A 1 97 ? -7.462 -1.165 -1.468 1.00 86.12 97 LEU A C 1
ATOM 767 O O . LEU A 1 97 ? -8.590 -1.561 -1.181 1.00 86.12 97 LEU A O 1
ATOM 771 N N . SER A 1 98 ? -7.164 0.139 -1.497 1.00 84.75 98 SER A N 1
ATOM 772 C CA . SER A 1 98 ? -8.178 1.176 -1.248 1.00 84.75 98 SER A CA 1
ATOM 773 C C . SER A 1 98 ? -9.281 1.175 -2.310 1.00 84.75 98 SER A C 1
ATOM 775 O O . SER A 1 98 ? -10.436 1.474 -1.999 1.00 84.75 98 SER A O 1
ATOM 777 N N . SER A 1 99 ? -8.957 0.808 -3.555 1.00 84.94 99 SER A N 1
ATOM 778 C CA . SER A 1 99 ? -9.921 0.765 -4.661 1.00 84.94 99 SER A CA 1
ATOM 779 C C . SER A 1 99 ? -10.910 -0.402 -4.559 1.00 84.94 99 SER A C 1
ATOM 781 O O . SER A 1 99 ? -12.016 -0.297 -5.088 1.00 84.94 99 SER A O 1
ATOM 783 N N . LEU A 1 100 ? -10.571 -1.463 -3.816 1.00 77.38 100 LEU A N 1
ATOM 784 C CA . LEU A 1 100 ? -11.464 -2.606 -3.574 1.00 77.38 100 LEU A CA 1
ATOM 785 C C . LEU A 1 100 ? -12.679 -2.243 -2.710 1.00 77.38 100 LEU A C 1
ATOM 787 O O . LEU A 1 100 ? -13.695 -2.922 -2.774 1.00 77.38 100 LEU A O 1
ATOM 791 N N . GLY A 1 101 ? -12.593 -1.161 -1.929 1.00 63.22 101 GLY A N 1
ATOM 792 C CA . GLY A 1 101 ? -13.708 -0.328 -1.469 1.00 63.22 101 GLY A CA 1
ATOM 793 C C . GLY A 1 101 ? -14.838 -0.923 -0.611 1.00 63.22 101 GLY A C 1
ATOM 794 O O . GLY A 1 101 ? -15.601 -0.128 -0.061 1.00 63.22 101 GLY A O 1
ATOM 795 N N . LEU A 1 102 ? -14.932 -2.245 -0.460 1.00 56.16 102 LEU A N 1
ATOM 796 C CA . LEU A 1 102 ? -15.860 -3.003 0.380 1.00 56.16 102 LEU A CA 1
ATOM 797 C C . LEU A 1 102 ? -15.152 -4.250 0.924 1.00 56.16 102 LEU A C 1
ATOM 799 O O . LEU A 1 102 ? -14.307 -4.851 0.260 1.00 56.16 102 LEU A O 1
ATOM 803 N N . ALA A 1 103 ? -15.536 -4.682 2.124 1.00 51.16 103 ALA A N 1
ATOM 804 C CA . ALA A 1 103 ? -14.928 -5.847 2.766 1.00 51.16 103 ALA A CA 1
ATOM 805 C C . ALA A 1 103 ? -15.138 -7.159 1.995 1.00 51.16 103 ALA A C 1
ATOM 807 O O . ALA A 1 103 ? -14.244 -8.000 1.967 1.00 51.16 103 ALA A O 1
ATOM 808 N N . VAL A 1 104 ? -16.283 -7.314 1.317 1.00 51.12 104 VAL A N 1
ATOM 809 C CA . VAL A 1 104 ? -16.565 -8.473 0.449 1.00 51.12 104 VAL A CA 1
ATOM 810 C C . VAL A 1 104 ? -15.528 -8.580 -0.666 1.00 51.12 104 VAL A C 1
ATOM 812 O O . VAL A 1 104 ? -14.987 -9.655 -0.896 1.00 51.12 104 VAL A O 1
ATOM 815 N N . THR A 1 105 ? -15.171 -7.458 -1.285 1.00 57.00 105 THR A N 1
ATOM 816 C CA . THR A 1 105 ? -14.138 -7.427 -2.315 1.00 57.00 105 THR A CA 1
ATOM 817 C C . THR A 1 105 ? -12.756 -7.772 -1.758 1.00 57.00 105 THR A C 1
ATOM 819 O O . THR A 1 105 ? -11.965 -8.463 -2.398 1.00 57.00 105 THR A O 1
ATOM 822 N N . LEU A 1 106 ? -12.442 -7.331 -0.536 1.00 56.88 106 LEU A N 1
ATOM 823 C CA . LEU A 1 106 ? -11.191 -7.724 0.106 1.00 56.88 106 LEU A CA 1
ATOM 824 C C . LEU A 1 106 ? -11.124 -9.219 0.398 1.00 56.88 106 LEU A C 1
ATOM 826 O O . LEU A 1 106 ? -10.035 -9.767 0.299 1.00 56.88 106 LEU A O 1
ATOM 830 N N . HIS A 1 107 ? -12.233 -9.895 0.718 1.00 54.91 107 HIS A N 1
ATOM 831 C CA . HIS A 1 107 ? -12.220 -11.352 0.900 1.00 54.91 107 HIS A CA 1
ATOM 832 C C . HIS A 1 107 ? -11.723 -12.090 -0.349 1.00 54.91 107 HIS A C 1
ATOM 834 O O . HIS A 1 107 ? -11.021 -13.090 -0.220 1.00 54.91 107 HIS A O 1
ATOM 840 N N . GLU A 1 108 ? -12.011 -11.572 -1.544 1.00 56.84 108 GLU A N 1
ATOM 841 C CA . GLU A 1 108 ? -11.496 -12.120 -2.802 1.00 56.84 108 GLU A CA 1
ATOM 842 C C . GLU A 1 108 ? -9.971 -11.950 -2.886 1.00 56.84 108 GLU A C 1
ATOM 844 O O . GLU A 1 108 ? -9.244 -12.859 -3.284 1.00 56.84 108 GLU A O 1
ATOM 849 N N . CYS A 1 109 ? -9.469 -10.803 -2.448 1.00 61.34 109 CYS A N 1
ATOM 850 C CA . CYS A 1 109 ? -8.083 -10.380 -2.594 1.00 61.34 109 CYS A CA 1
ATOM 851 C C . CYS A 1 109 ? -7.222 -10.646 -1.312 1.00 61.34 109 CYS A C 1
ATOM 853 O O . CYS A 1 109 ? -6.033 -10.335 -1.287 1.00 61.34 109 CYS A O 1
ATOM 855 N N . CYS A 1 110 ? -7.769 -11.278 -0.260 1.00 63.66 110 CYS A N 1
ATOM 856 C CA . CYS A 1 110 ? -7.125 -11.575 1.037 1.00 63.66 110 CYS A CA 1
ATOM 857 C C . CYS A 1 110 ? -6.260 -12.853 0.977 1.00 63.66 110 CYS A C 1
ATOM 859 O O . CYS A 1 110 ? -6.475 -13.816 1.712 1.00 63.66 110 CYS A O 1
ATOM 861 N N . THR A 1 111 ? -5.309 -12.915 0.041 1.00 73.00 111 THR A N 1
ATOM 862 C CA . THR A 1 111 ? -4.559 -14.151 -0.250 1.00 73.00 111 THR A CA 1
ATOM 863 C C . THR A 1 111 ? -3.056 -13.921 -0.349 1.00 73.00 111 THR A C 1
ATOM 865 O O . THR A 1 111 ? -2.594 -12.840 -0.714 1.00 73.00 111 THR A O 1
ATOM 868 N N . THR A 1 112 ? -2.270 -14.969 -0.091 1.00 78.94 112 THR A N 1
ATOM 869 C CA . THR A 1 112 ? -0.821 -14.972 -0.353 1.00 78.94 112 THR A CA 1
ATOM 870 C C . THR A 1 112 ? -0.503 -14.596 -1.800 1.00 78.94 112 THR A C 1
ATOM 872 O O . THR A 1 112 ? 0.437 -13.845 -2.049 1.00 78.94 112 THR A O 1
ATOM 875 N N . SER A 1 113 ? -1.321 -15.054 -2.752 1.00 79.75 113 SER A N 1
ATOM 876 C CA . SER A 1 113 ? -1.219 -14.699 -4.170 1.00 79.75 113 SER A CA 1
ATOM 877 C C . SER A 1 113 ? -1.336 -13.192 -4.401 1.00 79.75 113 SER A C 1
ATOM 879 O O . SER A 1 113 ? -0.579 -12.641 -5.196 1.00 79.75 113 SER A O 1
ATOM 881 N N . ALA A 1 114 ? -2.206 -12.500 -3.661 1.00 80.19 114 ALA A N 1
ATOM 882 C CA . ALA A 1 114 ? -2.317 -11.052 -3.759 1.00 80.19 114 ALA A CA 1
ATOM 883 C C . ALA A 1 114 ? -1.071 -10.324 -3.243 1.00 80.19 114 ALA A C 1
ATOM 885 O O . ALA A 1 114 ? -0.520 -9.461 -3.920 1.00 80.19 114 ALA A O 1
ATOM 886 N N . VAL A 1 115 ? -0.543 -10.719 -2.087 1.00 83.44 115 VAL A N 1
ATOM 887 C CA . VAL A 1 115 ? 0.696 -10.111 -1.574 1.00 83.44 115 VAL A CA 1
ATOM 888 C C . VAL A 1 115 ? 1.871 -10.380 -2.524 1.00 83.44 115 VAL A C 1
ATOM 890 O O . VAL A 1 115 ? 2.654 -9.478 -2.820 1.00 83.44 115 VAL A O 1
ATOM 893 N N . ASN A 1 116 ? 1.954 -11.594 -3.073 1.00 84.50 116 ASN A N 1
ATOM 894 C CA . ASN A 1 116 ? 2.990 -11.972 -4.030 1.00 84.50 116 ASN A CA 1
ATOM 895 C C . ASN A 1 116 ? 2.896 -11.201 -5.351 1.00 84.50 116 ASN A C 1
ATOM 897 O O . ASN A 1 116 ? 3.930 -10.763 -5.849 1.00 84.50 116 ASN A O 1
ATOM 901 N N . TYR A 1 117 ? 1.700 -11.015 -5.923 1.00 86.62 117 TYR A N 1
ATOM 902 C CA . TYR A 1 117 ? 1.574 -10.249 -7.165 1.00 86.62 117 TYR A CA 1
ATOM 903 C C . TYR A 1 117 ? 1.860 -8.765 -6.941 1.00 86.62 117 TYR A C 1
ATOM 905 O O . TYR A 1 117 ? 2.544 -8.174 -7.769 1.00 86.62 117 TYR A O 1
ATOM 913 N N . LEU A 1 118 ? 1.438 -8.180 -5.807 1.00 89.56 118 LEU A N 1
ATOM 914 C CA . LEU A 1 118 ? 1.820 -6.809 -5.446 1.00 89.56 118 LEU A CA 1
ATOM 915 C C . LEU A 1 118 ? 3.339 -6.669 -5.397 1.00 89.56 118 LEU A C 1
ATOM 917 O O . LEU A 1 118 ? 3.879 -5.763 -6.022 1.00 89.56 118 LEU A O 1
ATOM 921 N N . LEU A 1 119 ? 4.040 -7.573 -4.709 1.00 87.31 119 LEU A N 1
ATOM 922 C CA . LEU A 1 119 ? 5.504 -7.561 -4.661 1.00 87.31 119 LEU A CA 1
ATOM 923 C C . LEU A 1 119 ? 6.131 -7.704 -6.051 1.00 87.31 119 LEU A C 1
ATOM 925 O O . LEU A 1 119 ? 6.998 -6.910 -6.415 1.00 87.31 119 LEU A O 1
ATOM 929 N N . TYR A 1 120 ? 5.681 -8.695 -6.824 1.00 89.12 120 TYR A N 1
ATOM 930 C CA . TYR A 1 120 ? 6.175 -8.978 -8.170 1.00 89.12 120 TYR A CA 1
ATOM 931 C C . TYR A 1 120 ? 6.035 -7.763 -9.084 1.00 89.12 120 TYR A C 1
ATOM 933 O O . TYR A 1 120 ? 7.020 -7.307 -9.668 1.00 89.12 120 TYR A O 1
ATOM 941 N N . ILE A 1 121 ? 4.824 -7.210 -9.178 1.00 90.56 121 ILE A N 1
ATOM 942 C CA . ILE A 1 121 ? 4.560 -6.115 -10.103 1.00 90.56 121 ILE A CA 1
ATOM 943 C C . ILE A 1 121 ? 5.234 -4.828 -9.633 1.00 90.56 121 ILE A C 1
ATOM 945 O O . ILE A 1 121 ? 5.742 -4.080 -10.458 1.00 90.56 121 ILE A O 1
ATOM 949 N N . SER A 1 122 ? 5.335 -4.603 -8.319 1.00 90.75 122 SER A N 1
ATOM 950 C CA . SER A 1 122 ? 6.044 -3.443 -7.767 1.00 90.75 122 SER A CA 1
ATOM 951 C C . SER A 1 122 ? 7.531 -3.477 -8.081 1.00 90.75 122 SER A C 1
ATOM 953 O O . SER A 1 122 ? 8.093 -2.448 -8.442 1.00 90.75 122 SER A O 1
ATOM 955 N N . ALA A 1 123 ? 8.168 -4.646 -7.981 1.00 88.62 123 ALA A N 1
ATOM 956 C CA . ALA A 1 123 ? 9.575 -4.798 -8.327 1.00 88.62 123 ALA A CA 1
ATOM 957 C C . ALA A 1 123 ? 9.819 -4.479 -9.809 1.00 88.62 123 ALA A C 1
ATOM 959 O O . ALA A 1 123 ? 10.699 -3.680 -10.131 1.00 88.62 123 ALA A O 1
ATOM 960 N N . TRP A 1 124 ? 9.014 -5.052 -10.710 1.00 90.44 124 TRP A N 1
ATOM 961 C CA . TRP A 1 124 ? 9.138 -4.791 -12.145 1.00 90.44 124 TRP A CA 1
ATOM 962 C C . TRP A 1 124 ? 8.832 -3.346 -12.511 1.00 90.44 124 TRP A C 1
ATOM 964 O O . TRP A 1 124 ? 9.600 -2.728 -13.237 1.00 90.44 124 TRP A O 1
ATOM 974 N N . LEU A 1 125 ? 7.754 -2.772 -11.984 1.00 90.94 125 LEU A N 1
ATOM 975 C CA . LEU A 1 125 ? 7.407 -1.383 -12.258 1.00 90.94 125 LEU A CA 1
ATOM 976 C C . LEU A 1 125 ? 8.476 -0.424 -11.741 1.00 90.94 125 LEU A C 1
ATOM 978 O O . LEU A 1 125 ? 8.835 0.505 -12.455 1.00 90.94 125 LEU A O 1
ATOM 982 N N . HIS A 1 126 ? 9.050 -0.679 -10.567 1.00 88.62 126 HIS A N 1
ATOM 983 C CA . HIS A 1 126 ? 10.202 0.074 -10.082 1.00 88.62 126 HIS A CA 1
ATOM 984 C C . HIS A 1 126 ? 11.385 -0.009 -11.066 1.00 88.62 126 HIS A C 1
ATOM 986 O O . HIS A 1 126 ? 11.888 1.018 -11.513 1.00 88.62 126 HIS A O 1
ATOM 992 N N . GLN A 1 127 ? 11.783 -1.220 -11.476 1.00 87.75 127 GLN A N 1
ATOM 993 C CA . GLN A 1 127 ? 12.875 -1.429 -12.436 1.00 87.75 127 GLN A CA 1
ATOM 994 C C . GLN A 1 127 ? 12.631 -0.707 -13.770 1.00 87.75 127 GLN A C 1
ATOM 996 O O . GLN A 1 127 ? 13.534 -0.044 -14.283 1.00 87.75 127 GLN A O 1
ATOM 1001 N N . LEU A 1 128 ? 11.432 -0.848 -14.334 1.00 89.75 128 LEU A N 1
ATOM 1002 C CA . LEU A 1 128 ? 11.099 -0.386 -15.682 1.00 89.75 128 LEU A CA 1
ATOM 1003 C C . LEU A 1 128 ? 10.839 1.121 -15.748 1.00 89.75 128 LEU A C 1
ATOM 1005 O O . LEU A 1 128 ? 11.097 1.743 -16.774 1.00 89.75 128 LEU A O 1
ATOM 1009 N N . THR A 1 129 ? 10.344 1.716 -14.662 1.00 87.12 129 THR A N 1
ATOM 1010 C CA . THR A 1 129 ? 10.119 3.167 -14.581 1.00 87.12 129 THR A CA 1
ATOM 1011 C C . THR A 1 129 ? 11.329 3.938 -14.064 1.00 87.12 129 THR A C 1
ATOM 1013 O O . THR A 1 129 ? 11.343 5.159 -14.179 1.00 87.12 129 THR A O 1
ATOM 1016 N N . SER A 1 130 ? 12.378 3.258 -13.586 1.00 83.88 130 SER A N 1
ATOM 1017 C CA . SER A 1 130 ? 13.574 3.902 -13.019 1.00 83.88 130 SER A CA 1
ATOM 1018 C C . SER A 1 130 ? 14.245 4.926 -13.940 1.00 83.88 130 SER A C 1
ATOM 1020 O O . SER A 1 130 ? 14.804 5.921 -13.482 1.00 83.88 130 SER A O 1
ATOM 1022 N N . THR A 1 131 ? 14.169 4.720 -15.256 1.00 77.44 131 THR A N 1
ATOM 1023 C CA . THR A 1 131 ? 14.727 5.634 -16.262 1.00 77.44 131 THR A CA 1
ATOM 1024 C C . THR A 1 131 ? 13.825 6.813 -16.604 1.00 77.44 131 THR A C 1
ATOM 1026 O O . THR A 1 131 ? 14.287 7.738 -17.268 1.00 77.44 131 THR A O 1
ATOM 1029 N N . ALA A 1 132 ? 12.550 6.760 -16.216 1.00 78.44 132 ALA A N 1
ATOM 1030 C CA . ALA A 1 132 ? 11.574 7.820 -16.447 1.00 78.44 132 ALA A CA 1
ATOM 1031 C C . ALA A 1 132 ? 11.584 8.879 -15.332 1.00 78.44 132 ALA A C 1
ATOM 1033 O O . ALA A 1 132 ? 10.988 9.940 -15.496 1.00 78.44 132 ALA A O 1
ATOM 1034 N N . TRP A 1 133 ? 12.271 8.619 -14.216 1.00 76.88 133 TRP A N 1
ATOM 1035 C CA . TRP A 1 133 ? 12.343 9.556 -13.101 1.00 76.88 133 TRP A CA 1
ATOM 1036 C C . TRP A 1 133 ? 13.266 10.740 -13.411 1.00 76.88 133 TRP A C 1
ATOM 1038 O O . TRP A 1 133 ? 14.293 10.567 -14.077 1.00 76.88 133 TRP A O 1
ATOM 1048 N N . PRO A 1 134 ? 12.950 11.937 -12.887 1.00 64.12 134 PRO A N 1
ATOM 1049 C CA . PRO A 1 134 ? 13.710 13.155 -13.150 1.00 64.12 134 PRO A CA 1
ATOM 1050 C C . PRO A 1 134 ? 15.183 13.058 -12.720 1.00 64.12 134 PRO A C 1
ATOM 1052 O O . PRO A 1 134 ? 16.022 13.738 -13.305 1.00 64.12 134 PRO A O 1
ATOM 1055 N N . ASN A 1 135 ? 15.523 12.174 -11.770 1.00 66.19 135 ASN A N 1
ATOM 1056 C CA . ASN A 1 135 ? 16.890 11.971 -11.291 1.00 66.19 135 ASN A CA 1
ATOM 1057 C C . ASN A 1 135 ? 17.309 10.491 -11.330 1.00 66.19 135 ASN A C 1
ATOM 1059 O O . ASN A 1 135 ? 16.975 9.709 -10.438 1.00 66.19 135 ASN A O 1
ATOM 1063 N N . LYS A 1 136 ? 18.094 10.108 -12.347 1.00 63.69 136 LYS A N 1
ATOM 1064 C CA . LYS A 1 136 ? 18.636 8.744 -12.477 1.00 63.69 136 LYS A CA 1
ATOM 1065 C C . LYS A 1 136 ? 19.449 8.351 -11.240 1.00 63.69 136 LYS A C 1
ATOM 1067 O O . LYS A 1 136 ? 20.387 9.050 -10.867 1.00 63.69 136 LYS A O 1
ATOM 1072 N N . GLY A 1 137 ? 19.125 7.195 -10.664 1.00 62.09 137 GLY A N 1
ATOM 1073 C CA . GLY A 1 137 ? 19.833 6.635 -9.508 1.00 62.09 137 GLY A CA 1
ATOM 1074 C C . GLY A 1 137 ? 19.373 7.168 -8.148 1.00 62.09 137 GLY A C 1
ATOM 1075 O O . GLY A 1 137 ? 19.951 6.779 -7.138 1.00 62.09 137 GLY A O 1
ATOM 1076 N N . ILE A 1 138 ? 18.347 8.024 -8.106 1.00 68.62 138 ILE A N 1
ATOM 1077 C CA . ILE A 1 138 ? 17.684 8.441 -6.865 1.00 68.62 138 ILE A CA 1
ATOM 1078 C C . ILE A 1 138 ? 16.392 7.634 -6.698 1.00 68.62 138 ILE A C 1
ATOM 1080 O O . ILE A 1 138 ? 15.746 7.280 -7.687 1.00 68.62 138 ILE A O 1
ATOM 1084 N N . ARG A 1 139 ? 16.018 7.343 -5.446 1.00 71.00 139 ARG A N 1
ATOM 1085 C CA . ARG A 1 139 ? 14.725 6.730 -5.119 1.00 71.00 139 ARG A CA 1
ATOM 1086 C C . ARG A 1 139 ? 13.577 7.572 -5.688 1.00 71.00 139 ARG A C 1
ATOM 1088 O O . ARG A 1 139 ? 13.621 8.800 -5.569 1.00 71.00 139 ARG A O 1
ATOM 1095 N N . PRO A 1 140 ? 12.543 6.942 -6.262 1.00 78.25 140 PRO A N 1
ATOM 1096 C CA . PRO A 1 140 ? 11.413 7.682 -6.789 1.00 78.25 140 PRO A CA 1
ATOM 1097 C C . PRO A 1 140 ? 10.657 8.354 -5.651 1.00 78.25 140 PRO A C 1
ATOM 1099 O O . PRO A 1 140 ? 10.374 7.742 -4.627 1.00 78.25 140 PRO A O 1
ATOM 1102 N N . THR A 1 141 ? 10.264 9.603 -5.832 1.00 83.44 141 THR A N 1
ATOM 1103 C CA . THR A 1 141 ? 9.302 10.247 -4.940 1.00 83.44 141 THR A CA 1
ATOM 1104 C C . THR A 1 141 ? 7.902 9.658 -5.151 1.00 83.44 141 THR A C 1
ATOM 1106 O O . THR A 1 141 ? 7.628 8.968 -6.134 1.00 83.44 141 THR A O 1
ATOM 1109 N N . LEU A 1 142 ? 6.967 9.929 -4.232 1.00 85.88 142 LEU A N 1
ATOM 1110 C CA . LEU A 1 142 ? 5.562 9.555 -4.449 1.00 85.88 142 LEU A CA 1
ATOM 1111 C C . LEU A 1 142 ? 4.990 10.220 -5.707 1.00 85.88 142 LEU A C 1
ATOM 1113 O O . LEU A 1 142 ? 4.176 9.607 -6.390 1.00 85.88 142 LEU A O 1
ATOM 1117 N N . HIS A 1 143 ? 5.459 11.429 -6.025 1.00 85.88 143 HIS A N 1
ATOM 1118 C CA . HIS A 1 143 ? 5.135 12.119 -7.266 1.00 85.88 143 HIS A CA 1
ATOM 1119 C C . HIS A 1 143 ? 5.590 11.326 -8.487 1.00 85.88 143 HIS A C 1
ATOM 1121 O O . HIS A 1 143 ? 4.767 10.984 -9.334 1.00 85.88 143 HIS A O 1
ATOM 1127 N N . ASP A 1 144 ? 6.865 10.928 -8.519 1.00 86.00 144 ASP A N 1
ATOM 1128 C CA . ASP A 1 144 ? 7.424 10.148 -9.626 1.00 86.00 144 ASP A CA 1
ATOM 1129 C C . ASP A 1 144 ? 6.644 8.849 -9.843 1.00 86.00 144 ASP A C 1
ATOM 1131 O O . ASP A 1 144 ? 6.337 8.488 -10.978 1.00 86.00 144 ASP A O 1
ATOM 1135 N N . LEU A 1 145 ? 6.274 8.164 -8.756 1.00 88.56 145 LEU A N 1
ATOM 1136 C CA . LEU A 1 145 ? 5.469 6.947 -8.828 1.00 88.56 145 LEU A CA 1
ATOM 1137 C C . LEU A 1 145 ? 4.062 7.218 -9.361 1.00 88.56 145 LEU A C 1
ATOM 1139 O O . LEU A 1 145 ? 3.589 6.464 -10.206 1.00 88.56 145 LEU A O 1
ATOM 1143 N N . ASN A 1 146 ? 3.380 8.264 -8.900 1.00 88.38 146 ASN A N 1
ATOM 1144 C CA . ASN A 1 146 ? 2.027 8.557 -9.369 1.00 88.38 146 ASN A CA 1
ATOM 1145 C C . ASN A 1 146 ? 1.988 8.954 -10.843 1.00 88.38 146 ASN A C 1
ATOM 1147 O O . ASN A 1 146 ? 1.081 8.506 -11.548 1.00 88.38 146 ASN A O 1
ATOM 1151 N N . GLU A 1 147 ? 2.960 9.743 -11.298 1.00 87.81 147 GLU A N 1
ATOM 1152 C CA . GLU A 1 147 ? 3.062 10.172 -12.693 1.00 87.81 147 GLU A CA 1
ATOM 1153 C C . GLU A 1 147 ? 3.506 9.011 -13.594 1.00 87.81 147 GLU A C 1
ATOM 1155 O O . GLU A 1 147 ? 2.799 8.656 -14.536 1.00 87.81 147 GLU A O 1
ATOM 1160 N N . CYS A 1 148 ? 4.611 8.327 -13.270 1.00 88.81 148 CY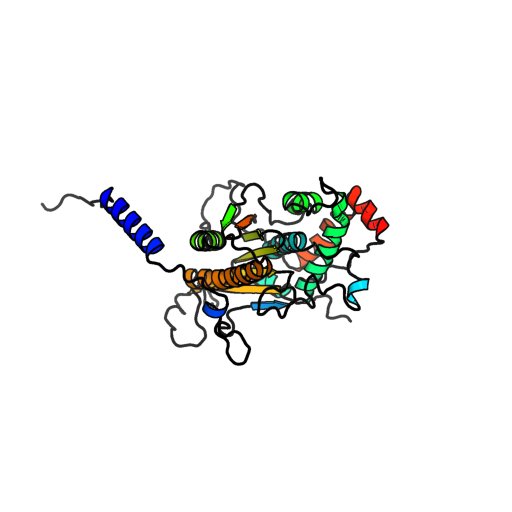S A N 1
ATOM 1161 C CA . CYS A 1 148 ? 5.139 7.247 -14.115 1.00 88.81 148 CYS A CA 1
ATOM 1162 C C . CYS A 1 148 ? 4.205 6.036 -14.183 1.00 88.81 148 CYS A C 1
ATOM 1164 O O . CYS A 1 148 ? 4.111 5.375 -15.217 1.00 88.81 148 CYS A O 1
ATOM 1166 N N . LEU A 1 149 ? 3.512 5.726 -13.085 1.00 91.69 149 LEU A N 1
ATOM 1167 C CA . LEU A 1 149 ? 2.562 4.615 -13.037 1.00 91.69 149 LEU A CA 1
ATOM 1168 C C . LEU A 1 149 ? 1.146 5.046 -13.419 1.00 91.69 149 LEU A C 1
ATOM 1170 O O . LEU A 1 149 ? 0.267 4.189 -13.469 1.00 91.69 149 LEU A O 1
ATOM 1174 N N . ARG A 1 150 ? 0.903 6.339 -13.679 1.00 92.19 150 ARG A N 1
ATOM 1175 C CA . ARG A 1 150 ? -0.394 6.883 -14.115 1.00 92.19 150 ARG A CA 1
ATOM 1176 C C . ARG A 1 150 ? -1.559 6.439 -13.225 1.00 92.19 150 ARG A C 1
ATOM 1178 O O . ARG A 1 150 ? -2.673 6.214 -13.693 1.00 92.19 150 ARG A O 1
ATOM 1185 N N . LEU A 1 151 ? -1.320 6.285 -11.919 1.00 91.25 151 LEU A N 1
ATOM 1186 C CA . LEU A 1 151 ? -2.271 5.626 -11.008 1.00 91.25 151 LEU A CA 1
ATOM 1187 C C . LEU A 1 151 ? -3.624 6.345 -10.962 1.00 91.25 151 LEU A C 1
ATOM 1189 O O . LEU A 1 151 ? -4.666 5.696 -10.897 1.00 91.25 151 LEU A O 1
ATOM 1193 N N . LYS A 1 152 ? -3.599 7.679 -11.063 1.00 88.06 152 LYS A N 1
ATOM 1194 C CA . LYS A 1 152 ? -4.781 8.556 -11.041 1.00 88.06 152 LYS A CA 1
ATOM 1195 C C . LYS A 1 152 ? -5.723 8.339 -12.234 1.00 88.06 152 LYS A C 1
ATOM 1197 O O . LYS A 1 152 ? -6.887 8.726 -12.145 1.00 88.06 152 LYS A O 1
ATOM 1202 N N . GLU A 1 153 ? -5.230 7.767 -13.332 1.00 92.44 153 GLU A N 1
ATOM 1203 C CA . GLU A 1 153 ? -6.006 7.544 -14.557 1.00 92.44 153 GLU A CA 1
ATOM 1204 C C . GLU A 1 153 ? -6.767 6.219 -14.544 1.00 92.44 153 GLU A C 1
ATOM 1206 O O . GLU A 1 153 ? -7.840 6.118 -15.133 1.00 92.44 153 GLU A O 1
ATOM 1211 N N . PHE A 1 154 ? -6.214 5.206 -13.875 1.00 92.12 154 PHE A N 1
ATOM 1212 C CA . PHE A 1 154 ? -6.732 3.838 -13.925 1.00 92.12 154 PHE A CA 1
ATOM 1213 C C . PHE A 1 154 ? -7.448 3.418 -12.648 1.00 92.12 154 PHE A C 1
ATOM 1215 O O . PHE A 1 154 ? -8.333 2.566 -12.698 1.00 92.12 154 PHE A O 1
ATOM 1222 N N . PHE A 1 155 ? -7.086 4.005 -11.506 1.00 90.69 155 PHE A N 1
ATOM 1223 C CA . PHE A 1 155 ? -7.651 3.634 -10.218 1.00 90.69 155 PHE A CA 1
ATOM 1224 C C . PHE A 1 155 ? -8.473 4.778 -9.619 1.00 90.69 155 PHE A C 1
ATOM 1226 O O . PHE A 1 155 ? -8.100 5.948 -9.710 1.00 90.69 155 PHE A O 1
ATOM 1233 N N . PRO A 1 156 ? -9.593 4.461 -8.948 1.00 86.12 156 PRO A N 1
ATOM 1234 C CA . PRO A 1 156 ? -10.443 5.471 -8.324 1.00 86.12 156 PRO A CA 1
ATOM 1235 C C . PRO A 1 156 ? -9.813 6.110 -7.080 1.00 86.12 156 PRO A C 1
ATOM 1237 O O . PRO A 1 156 ? -10.269 7.164 -6.627 1.00 86.12 156 PRO A O 1
ATOM 1240 N N . SER A 1 157 ? -8.790 5.468 -6.511 1.00 89.25 157 SER A N 1
ATOM 1241 C CA . SER A 1 157 ? -8.023 5.992 -5.384 1.00 89.25 157 SER A CA 1
ATOM 1242 C C . SER A 1 157 ? -6.889 6.893 -5.876 1.00 89.25 157 SER A C 1
ATOM 1244 O O . SER A 1 157 ? -6.190 6.567 -6.831 1.00 89.25 157 SER A O 1
ATOM 1246 N N . ARG A 1 158 ? -6.685 8.023 -5.199 1.00 89.69 158 ARG A N 1
ATOM 1247 C CA . ARG A 1 158 ? -5.706 9.058 -5.539 1.00 89.69 158 ARG A CA 1
ATOM 1248 C C . ARG A 1 158 ? -4.794 9.328 -4.357 1.00 89.69 158 ARG A C 1
ATOM 1250 O O . ARG A 1 158 ? -5.271 9.579 -3.254 1.00 89.69 158 ARG A O 1
ATOM 1257 N N . VAL A 1 159 ? -3.493 9.316 -4.600 1.00 90.50 159 VAL A N 1
ATOM 1258 C CA . VAL A 1 159 ? -2.493 9.778 -3.636 1.00 90.50 159 VAL A CA 1
ATOM 1259 C C . VAL A 1 159 ? -2.395 11.304 -3.746 1.00 90.50 159 VAL A C 1
ATOM 1261 O O . VAL A 1 159 ? -2.182 11.842 -4.834 1.00 90.50 159 VAL A O 1
ATOM 1264 N N . CYS A 1 160 ? -2.578 12.003 -2.630 1.00 88.12 160 CYS A N 1
ATOM 1265 C CA . CYS A 1 160 ? -2.580 13.463 -2.544 1.00 88.12 160 CYS A CA 1
ATOM 1266 C C . CYS A 1 160 ? -1.228 13.970 -2.034 1.00 88.12 160 CYS A C 1
ATOM 1268 O O . CYS A 1 160 ? -1.074 14.333 -0.869 1.00 88.12 160 CYS A O 1
ATOM 1270 N N . GLU A 1 161 ? -0.236 13.974 -2.921 1.00 83.44 161 GLU A N 1
ATOM 1271 C CA . GLU A 1 161 ? 1.158 14.320 -2.604 1.00 83.44 161 GLU A CA 1
ATOM 1272 C C . GLU A 1 161 ? 1.333 15.731 -2.035 1.00 83.44 161 GLU A C 1
ATOM 1274 O O . GLU A 1 161 ? 2.247 15.948 -1.255 1.00 83.44 161 GLU A O 1
ATOM 1279 N N . SER A 1 162 ? 0.461 16.682 -2.380 1.00 84.44 162 SER A N 1
ATOM 1280 C CA . SER A 1 162 ? 0.514 18.061 -1.876 1.00 84.44 162 SER A CA 1
ATOM 1281 C C . SER A 1 162 ? -0.005 18.221 -0.442 1.00 84.44 162 SER A C 1
ATOM 1283 O O . SER A 1 162 ? 0.128 19.294 0.136 1.00 84.44 162 SER A O 1
ATOM 1285 N N . GLU A 1 163 ? -0.620 17.184 0.134 1.00 87.62 163 GLU A N 1
ATOM 1286 C CA . GLU A 1 163 ? -1.283 17.221 1.448 1.00 87.62 163 GLU A CA 1
ATOM 1287 C C . GLU A 1 163 ? -0.527 16.419 2.525 1.00 87.62 163 GLU A C 1
ATOM 1289 O O . GLU A 1 163 ? -1.101 16.073 3.564 1.00 87.62 163 GLU A O 1
ATOM 1294 N N . PHE A 1 164 ? 0.737 16.058 2.280 1.00 89.19 164 PHE A N 1
ATOM 1295 C CA . PHE A 1 164 ? 1.483 15.225 3.220 1.00 89.19 164 PHE A CA 1
ATOM 1296 C C . PHE A 1 164 ? 1.754 15.944 4.549 1.00 89.19 164 PHE A C 1
ATOM 1298 O O . PHE A 1 164 ? 1.928 17.160 4.608 1.00 89.19 164 PHE A O 1
ATOM 1305 N N . GLN A 1 165 ? 1.813 15.169 5.631 1.00 92.25 165 GLN A N 1
ATOM 1306 C CA . GLN A 1 165 ? 2.154 15.662 6.968 1.00 92.25 165 GLN A CA 1
ATOM 1307 C C . GLN A 1 165 ? 3.440 15.014 7.467 1.00 92.25 165 GLN A C 1
ATOM 1309 O O . GLN A 1 165 ? 3.643 13.818 7.275 1.00 92.25 165 GLN A O 1
ATOM 1314 N N . VAL A 1 166 ? 4.299 15.796 8.121 1.00 91.00 166 VAL A N 1
ATOM 1315 C CA . VAL A 1 166 ? 5.502 15.296 8.798 1.00 91.00 166 VAL A CA 1
ATOM 1316 C C . VAL A 1 166 ? 5.155 15.008 10.253 1.00 91.00 166 VAL A C 1
ATOM 1318 O O . VAL A 1 166 ? 4.689 15.898 10.960 1.00 91.00 166 VAL A O 1
ATOM 1321 N N . VAL A 1 167 ? 5.397 13.777 10.697 1.00 89.12 167 VAL A N 1
ATOM 1322 C CA . VAL A 1 167 ? 5.080 13.307 12.048 1.00 89.12 167 VAL A CA 1
ATOM 1323 C C . VAL A 1 167 ? 6.303 12.632 12.651 1.00 89.12 167 VAL A C 1
ATOM 1325 O O . VAL A 1 167 ? 6.919 11.771 12.026 1.00 89.12 167 VAL A O 1
ATOM 1328 N N . PHE A 1 168 ? 6.666 13.008 13.871 1.00 85.75 168 PHE A N 1
ATOM 1329 C CA . PHE A 1 168 ? 7.746 12.364 14.615 1.00 85.75 168 PHE A CA 1
ATOM 1330 C C . PHE A 1 168 ? 7.242 11.114 15.335 1.00 85.75 168 PHE A C 1
ATOM 1332 O O . PHE A 1 168 ? 6.090 11.046 15.758 1.00 85.75 168 PHE A O 1
ATOM 1339 N N . TYR A 1 169 ? 8.117 10.125 15.521 1.00 82.88 169 TYR A N 1
ATOM 1340 C CA . TYR A 1 169 ? 7.750 8.836 16.125 1.00 82.88 169 TYR A CA 1
ATOM 1341 C C . TYR A 1 169 ? 7.143 8.971 17.532 1.00 82.88 169 TYR A C 1
ATOM 1343 O O . TYR A 1 169 ? 6.292 8.178 17.919 1.00 82.88 169 TYR A O 1
ATOM 1351 N N . ASN A 1 170 ? 7.531 10.005 18.284 1.00 79.75 170 ASN A N 1
ATOM 1352 C CA . ASN A 1 170 ? 7.024 10.283 19.628 1.00 79.75 170 ASN A CA 1
ATOM 1353 C C . ASN A 1 170 ? 5.711 11.096 19.657 1.00 79.75 170 ASN A C 1
ATOM 1355 O O . ASN A 1 170 ? 5.178 11.350 20.736 1.00 79.75 170 ASN A O 1
ATOM 1359 N N . GLN A 1 171 ? 5.178 11.526 18.509 1.00 82.62 171 GLN A N 1
ATOM 1360 C CA . GLN A 1 171 ? 3.932 12.296 18.419 1.00 82.62 171 GLN A CA 1
ATOM 1361 C C . GLN A 1 171 ? 2.717 11.371 18.314 1.00 82.62 171 GLN A C 1
ATOM 1363 O O . GLN A 1 171 ? 1.970 11.387 17.334 1.00 82.62 171 GLN A O 1
ATOM 1368 N N . SER A 1 172 ? 2.495 10.558 19.347 1.00 81.81 172 SER A N 1
ATOM 1369 C CA . SER A 1 172 ? 1.439 9.543 19.320 1.00 81.81 172 SER A CA 1
ATOM 1370 C C . SER A 1 172 ? 0.033 10.117 19.137 1.00 81.81 172 SER A C 1
ATOM 1372 O O . SER A 1 172 ? -0.783 9.525 18.432 1.00 81.81 172 SER A O 1
ATOM 1374 N N . GLY A 1 173 ? -0.228 11.304 19.692 1.00 85.38 173 GLY A N 1
ATOM 1375 C CA . GLY A 1 173 ? -1.491 12.020 19.506 1.00 85.38 173 GLY A CA 1
ATOM 1376 C C . GLY A 1 173 ? -1.794 12.359 18.042 1.00 85.38 173 GLY A C 1
ATOM 1377 O O . GLY A 1 173 ? -2.930 12.186 17.611 1.00 85.38 173 GLY A O 1
ATOM 1378 N N . GLU A 1 174 ? -0.785 12.763 17.265 1.00 88.06 174 GLU A N 1
ATOM 1379 C CA . GLU A 1 174 ? -0.961 13.092 15.841 1.00 88.06 174 GLU A CA 1
ATOM 1380 C C . GLU A 1 174 ? -1.225 11.842 15.002 1.00 88.06 174 GLU A C 1
ATOM 1382 O O . GLU A 1 174 ? -2.083 11.842 14.123 1.00 88.06 174 GLU A O 1
ATOM 1387 N N . ILE A 1 175 ? -0.544 10.737 15.309 1.00 88.31 175 ILE A N 1
ATOM 1388 C CA . ILE A 1 175 ? -0.753 9.450 14.630 1.00 88.31 175 ILE A CA 1
ATOM 1389 C C . ILE A 1 175 ? -2.172 8.946 14.874 1.00 88.31 175 ILE A C 1
ATOM 1391 O O . ILE A 1 175 ? -2.860 8.551 13.934 1.00 88.31 175 ILE A O 1
ATOM 1395 N N . VAL A 1 176 ? -2.639 9.003 16.123 1.00 89.56 176 VAL A N 1
ATOM 1396 C CA . VAL A 1 176 ? -4.018 8.646 16.473 1.00 89.56 176 VAL A CA 1
ATOM 1397 C C . VAL A 1 176 ? -5.014 9.530 15.721 1.00 89.56 176 VAL A C 1
ATOM 1399 O O . VAL A 1 176 ? -6.010 9.021 15.210 1.00 89.56 176 VAL A O 1
ATOM 1402 N N . GLU A 1 177 ? -4.746 10.829 15.591 1.00 90.94 177 GLU A N 1
ATOM 1403 C CA . GLU A 1 177 ? -5.620 11.739 14.851 1.00 90.94 177 GLU A CA 1
ATOM 1404 C C . GLU A 1 177 ? -5.643 11.440 13.343 1.00 90.94 177 GLU A C 1
ATOM 1406 O O . GLU A 1 177 ? -6.709 11.426 12.727 1.00 90.94 177 GLU A O 1
ATOM 1411 N N . LEU A 1 178 ? -4.498 11.116 12.736 1.00 92.75 178 LEU A N 1
ATOM 1412 C CA . LEU A 1 178 ? -4.429 10.665 11.341 1.00 92.75 178 LEU A CA 1
ATOM 1413 C C . LEU A 1 178 ? -5.218 9.369 11.124 1.00 92.75 178 LEU A C 1
ATOM 1415 O O . LEU A 1 178 ? -5.988 9.266 10.168 1.00 92.75 178 LEU A O 1
ATOM 1419 N N . LEU A 1 179 ? -5.106 8.410 12.044 1.00 92.38 179 LEU A N 1
ATOM 1420 C CA . LEU A 1 179 ? -5.896 7.179 12.018 1.00 92.38 179 LEU A CA 1
ATOM 1421 C C . LEU A 1 179 ? -7.398 7.467 12.169 1.00 92.38 179 LEU A C 1
ATOM 1423 O O . LEU A 1 179 ? -8.202 6.920 11.414 1.00 92.38 179 LEU A O 1
ATOM 1427 N N . ARG A 1 180 ? -7.800 8.384 13.060 1.00 90.75 180 ARG A N 1
ATOM 1428 C CA . ARG A 1 180 ? -9.206 8.816 13.189 1.00 90.75 180 ARG A CA 1
ATOM 1429 C C . ARG A 1 180 ? -9.755 9.403 11.894 1.00 90.75 180 ARG A C 1
ATOM 1431 O O . ARG A 1 180 ? -10.915 9.148 11.563 1.00 90.75 180 ARG A O 1
ATOM 1438 N N . ARG A 1 181 ? -8.946 10.131 11.115 1.00 89.62 181 ARG A N 1
ATOM 1439 C CA . ARG A 1 181 ? -9.381 10.693 9.821 1.00 89.62 181 ARG A CA 1
ATOM 1440 C C . ARG A 1 181 ? -9.799 9.623 8.808 1.00 89.62 181 ARG A C 1
ATOM 1442 O O . ARG A 1 181 ? -10.657 9.903 7.970 1.00 89.62 181 ARG A O 1
ATOM 1449 N N . MET A 1 182 ? -9.275 8.401 8.924 1.00 88.69 182 MET A N 1
ATOM 1450 C CA . MET A 1 182 ? -9.667 7.243 8.105 1.00 88.69 182 MET A CA 1
ATOM 1451 C C . MET A 1 182 ? -10.985 6.581 8.552 1.00 88.69 182 MET A C 1
ATOM 1453 O O . MET A 1 182 ? -11.523 5.737 7.830 1.00 88.69 182 MET A O 1
ATOM 1457 N N . CYS A 1 183 ? -11.523 6.968 9.714 1.00 80.69 183 CYS A N 1
ATOM 1458 C CA . CYS A 1 183 ? -12.833 6.545 10.222 1.00 80.69 183 CYS A CA 1
ATOM 1459 C C . CYS A 1 183 ? -13.957 7.550 9.904 1.00 80.69 183 CYS A C 1
ATOM 1461 O O . CYS A 1 183 ? -15.119 7.287 10.213 1.00 80.69 183 CYS A O 1
ATOM 1463 N N . ILE A 1 184 ? -13.656 8.717 9.313 1.00 69.12 184 ILE A N 1
ATOM 1464 C CA . ILE A 1 184 ? -14.651 9.789 9.150 1.00 69.12 184 ILE A CA 1
ATOM 1465 C C . ILE A 1 184 ? -15.728 9.386 8.138 1.00 69.12 184 ILE A C 1
ATOM 1467 O O . ILE A 1 184 ? -15.515 9.378 6.923 1.00 69.12 184 ILE A O 1
ATOM 1471 N N . GLN A 1 185 ? -16.950 9.182 8.631 1.00 58.19 185 GLN A N 1
ATOM 1472 C CA . GLN A 1 185 ? -18.135 9.244 7.792 1.00 58.19 185 GLN A CA 1
ATOM 1473 C C . GLN A 1 185 ? -18.548 10.701 7.586 1.00 58.19 185 GLN A C 1
ATOM 1475 O O . GLN A 1 185 ? -19.085 11.348 8.487 1.00 58.19 185 GLN A O 1
ATOM 1480 N N . ARG A 1 186 ? -18.430 11.220 6.362 1.00 53.56 186 ARG A N 1
ATOM 1481 C CA . ARG A 1 186 ? -19.319 12.326 5.990 1.00 53.56 186 ARG A CA 1
ATOM 1482 C C . ARG A 1 186 ? -20.746 11.779 5.979 1.00 53.56 186 ARG A C 1
ATOM 1484 O O . ARG A 1 186 ? -21.062 10.877 5.196 1.00 53.56 186 ARG A O 1
ATOM 1491 N N . ARG A 1 187 ? -21.596 12.286 6.880 1.00 48.53 187 ARG A N 1
ATOM 1492 C CA . ARG A 1 187 ? -23.036 11.977 6.924 1.00 48.53 187 ARG A CA 1
ATOM 1493 C C . ARG A 1 187 ? -23.616 12.044 5.505 1.00 48.53 187 ARG A C 1
ATOM 1495 O O . ARG A 1 187 ? -23.286 12.954 4.750 1.00 48.53 187 ARG A O 1
ATOM 1502 N N . LYS A 1 188 ? -24.492 11.093 5.157 1.00 45.47 188 LYS A N 1
ATOM 1503 C CA . LYS A 1 188 ? -25.147 10.890 3.840 1.00 45.47 188 LYS A CA 1
ATOM 1504 C C . LYS A 1 188 ? -25.976 12.088 3.295 1.00 45.47 188 LYS A C 1
ATOM 1506 O O . LYS A 1 188 ? -26.814 11.889 2.426 1.00 45.47 188 LYS A O 1
ATOM 1511 N N . ARG A 1 189 ? -25.814 13.324 3.786 1.00 39.78 189 ARG A N 1
ATOM 1512 C CA . ARG A 1 189 ? -26.662 14.479 3.427 1.00 39.78 189 ARG A CA 1
ATOM 1513 C C . ARG A 1 189 ? -25.905 15.809 3.323 1.00 39.78 189 ARG A C 1
ATOM 1515 O O . ARG A 1 189 ? -26.325 16.797 3.912 1.00 39.78 189 ARG A O 1
ATOM 1522 N N . ALA A 1 190 ? -24.830 15.869 2.546 1.00 40.50 190 ALA A N 1
ATOM 1523 C CA . ALA A 1 190 ? -24.434 17.142 1.945 1.00 40.50 190 ALA A CA 1
ATOM 1524 C C . ALA A 1 190 ? -24.765 17.059 0.453 1.00 40.50 190 ALA A C 1
ATOM 1526 O O . ALA A 1 190 ? -24.061 16.405 -0.303 1.00 40.50 190 ALA A O 1
ATOM 1527 N N . ARG A 1 191 ? -25.884 17.680 0.059 1.00 43.84 191 ARG A N 1
ATOM 1528 C CA . ARG A 1 191 ? -26.340 17.844 -1.336 1.00 43.84 191 ARG A CA 1
ATOM 1529 C C . ARG A 1 191 ? -25.464 18.815 -2.148 1.00 43.84 191 ARG A C 1
ATOM 1531 O O . ARG A 1 191 ? -25.840 19.195 -3.246 1.00 43.84 191 ARG A O 1
ATOM 1538 N N . SER A 1 192 ? -24.319 19.225 -1.613 1.00 40.66 192 SER A N 1
ATOM 1539 C CA . SER A 1 192 ? -23.321 20.012 -2.322 1.00 40.66 192 SER A CA 1
ATOM 1540 C C . SER A 1 192 ? -22.172 19.085 -2.699 1.00 40.66 192 SER A C 1
ATOM 1542 O O . SER A 1 192 ? -21.266 18.834 -1.899 1.00 40.66 192 SER A O 1
ATOM 1544 N N . GLU A 1 193 ? -22.246 18.540 -3.908 1.00 42.38 193 GLU A N 1
ATOM 1545 C CA . GLU A 1 193 ? -21.090 18.014 -4.620 1.00 42.38 193 GLU A CA 1
ATOM 1546 C C . GLU A 1 193 ? -20.096 19.165 -4.819 1.00 42.38 193 GLU A C 1
ATOM 1548 O O . GLU A 1 193 ? -20.141 19.879 -5.813 1.00 42.38 193 GLU A O 1
ATOM 1553 N N . SER A 1 194 ? -19.208 19.383 -3.850 1.00 42.28 194 SER A N 1
ATOM 1554 C CA . SER A 1 194 ? -17.877 19.849 -4.208 1.00 42.28 194 SER A CA 1
ATOM 1555 C C . SER A 1 194 ? -17.043 18.604 -4.483 1.00 42.28 194 SER A C 1
ATOM 1557 O O . SER A 1 194 ? -16.969 17.684 -3.662 1.00 42.28 194 SER A O 1
ATOM 1559 N N . GLU A 1 195 ? -16.426 18.549 -5.661 1.00 45.59 195 GLU A N 1
ATOM 1560 C CA . GLU A 1 195 ? -15.505 17.475 -6.050 1.00 45.59 195 GLU A CA 1
ATOM 1561 C C . GLU A 1 195 ? -14.293 17.341 -5.102 1.00 45.59 195 GLU A C 1
ATOM 1563 O O . GLU A 1 195 ? -13.577 16.340 -5.139 1.00 45.59 195 GLU A O 1
ATOM 1568 N N . GLU A 1 196 ? -14.082 18.326 -4.226 1.00 44.56 196 GLU A N 1
ATOM 1569 C CA . GLU A 1 196 ? -12.845 18.562 -3.481 1.00 44.56 196 GLU A CA 1
ATOM 1570 C C . GLU A 1 196 ? -12.602 17.662 -2.264 1.00 44.56 196 GLU A C 1
ATOM 1572 O O . GLU A 1 196 ? -11.490 17.639 -1.748 1.00 44.56 196 GLU A O 1
ATOM 1577 N N . LEU A 1 197 ? -13.584 16.918 -1.744 1.00 56.91 197 LEU A N 1
ATOM 1578 C CA . LEU A 1 197 ? -13.424 16.299 -0.415 1.00 56.91 197 LEU A CA 1
ATOM 1579 C C . LEU A 1 197 ? -13.734 14.800 -0.415 1.00 56.91 197 LEU A C 1
ATOM 1581 O O . LEU A 1 197 ? -14.565 14.306 0.353 1.00 56.91 197 LEU A O 1
ATOM 1585 N N . SER A 1 198 ? -13.014 14.068 -1.270 1.00 70.75 198 SER A N 1
ATOM 1586 C CA . SER A 1 198 ? -12.930 12.604 -1.199 1.00 70.75 198 SER A CA 1
ATOM 1587 C C . SER A 1 198 ? -12.394 12.174 0.179 1.00 70.75 198 SER A C 1
ATOM 1589 O O . SER A 1 198 ? -11.374 12.718 0.619 1.00 70.75 198 SER A O 1
ATOM 1591 N N . PRO A 1 199 ? -13.049 11.237 0.895 1.00 82.38 199 PRO A N 1
ATOM 1592 C CA . PRO A 1 199 ? -12.576 10.771 2.196 1.00 82.38 199 PRO A CA 1
ATOM 1593 C C . PRO A 1 199 ? -11.177 10.161 2.098 1.00 82.38 199 PRO A C 1
ATOM 1595 O O . PRO A 1 199 ? -10.818 9.566 1.079 1.00 82.38 199 PRO A O 1
ATOM 1598 N N . ILE A 1 200 ? -10.404 10.306 3.175 1.00 89.06 200 ILE A N 1
ATOM 1599 C CA . ILE A 1 200 ? -9.111 9.640 3.317 1.00 89.06 200 ILE A CA 1
ATOM 1600 C C . ILE A 1 200 ? -9.390 8.166 3.596 1.00 89.06 200 ILE A C 1
ATOM 1602 O O . ILE A 1 200 ? -9.995 7.825 4.608 1.00 89.06 200 ILE A O 1
ATOM 1606 N N . CYS A 1 201 ? -8.971 7.301 2.682 1.00 88.50 201 CYS A N 1
ATOM 1607 C CA . CYS A 1 201 ? -9.076 5.852 2.815 1.00 88.50 201 CYS A CA 1
ATOM 1608 C C . CYS A 1 201 ? -7.743 5.203 3.185 1.00 88.50 201 CYS A C 1
ATOM 1610 O O . CYS A 1 201 ? -7.710 4.000 3.390 1.00 88.50 201 CYS A O 1
ATOM 1612 N N . GLY A 1 202 ? -6.654 5.961 3.288 1.00 93.12 202 GLY A N 1
ATOM 1613 C CA . GLY A 1 202 ? -5.354 5.424 3.662 1.00 93.12 202 GLY A CA 1
ATOM 1614 C C . GLY A 1 202 ? -4.255 6.471 3.658 1.00 93.12 202 GLY A C 1
ATOM 1615 O O . GLY A 1 202 ? -4.505 7.639 3.365 1.00 93.12 202 GLY A O 1
ATOM 1616 N N . TYR A 1 203 ? -3.038 6.030 3.949 1.00 95.31 203 TYR A N 1
ATOM 1617 C CA . TYR A 1 203 ? -1.827 6.834 3.864 1.00 95.31 203 TYR A CA 1
ATOM 1618 C C . TYR A 1 203 ? -0.670 6.007 3.312 1.00 95.31 203 TYR A C 1
ATOM 1620 O O . TYR A 1 203 ? -0.536 4.826 3.629 1.00 95.31 203 TYR A O 1
ATOM 1628 N N . ILE A 1 204 ? 0.197 6.652 2.534 1.00 95.06 204 ILE A N 1
ATOM 1629 C CA . ILE A 1 204 ? 1.562 6.173 2.311 1.00 95.06 204 ILE A CA 1
ATOM 1630 C C . ILE A 1 204 ? 2.450 6.811 3.370 1.00 95.06 204 ILE A C 1
ATOM 1632 O O . ILE A 1 204 ? 2.452 8.037 3.498 1.00 95.06 204 ILE A O 1
ATOM 1636 N N . ILE A 1 205 ? 3.168 5.987 4.128 1.00 93.69 205 ILE A N 1
ATOM 1637 C CA . ILE A 1 205 ? 4.020 6.414 5.233 1.00 93.69 205 ILE A CA 1
ATOM 1638 C C . ILE A 1 205 ? 5.473 6.145 4.857 1.00 93.69 205 ILE A C 1
ATOM 1640 O O . ILE A 1 205 ? 5.846 4.987 4.673 1.00 93.69 205 ILE A O 1
ATOM 1644 N N . VAL A 1 206 ? 6.287 7.195 4.762 1.00 89.38 206 VAL A N 1
ATOM 1645 C CA . VAL A 1 206 ? 7.716 7.096 4.420 1.00 89.38 206 VAL A CA 1
ATOM 1646 C C . VAL A 1 206 ? 8.554 7.573 5.604 1.00 89.38 206 VAL A C 1
ATOM 1648 O O . VAL A 1 206 ? 8.368 8.691 6.074 1.00 89.38 206 VAL A O 1
ATOM 1651 N N . SER A 1 207 ? 9.499 6.760 6.074 1.00 86.12 207 SER A N 1
ATOM 1652 C CA . SER A 1 207 ? 10.506 7.125 7.075 1.00 86.12 207 SER A CA 1
ATOM 1653 C C . SER A 1 207 ? 11.889 6.685 6.600 1.00 86.12 207 SER A C 1
ATOM 1655 O O . SER A 1 207 ? 12.227 5.506 6.665 1.00 86.12 207 SER A O 1
ATOM 1657 N N . GLY A 1 208 ? 12.692 7.627 6.098 1.00 80.94 208 GLY A N 1
ATOM 1658 C CA . GLY A 1 208 ? 13.947 7.286 5.423 1.00 80.94 208 GLY A CA 1
ATOM 1659 C C . GLY A 1 208 ? 13.695 6.301 4.277 1.00 80.94 208 GLY A C 1
ATOM 1660 O O . GLY A 1 208 ? 12.886 6.576 3.396 1.00 80.94 208 GLY A O 1
ATOM 1661 N N . ASP A 1 209 ? 14.339 5.139 4.344 1.00 77.31 209 ASP A N 1
ATOM 1662 C CA . ASP A 1 209 ? 14.225 4.063 3.350 1.00 77.31 209 ASP A CA 1
ATOM 1663 C C . ASP A 1 209 ? 13.062 3.095 3.617 1.00 77.31 209 ASP A C 1
ATOM 1665 O O . ASP A 1 209 ? 12.771 2.203 2.813 1.00 77.31 209 ASP A O 1
ATOM 1669 N N . TYR A 1 210 ? 12.395 3.252 4.758 1.00 84.69 210 TYR A N 1
ATOM 1670 C CA . TYR A 1 210 ? 11.294 2.406 5.169 1.00 84.69 210 TYR A CA 1
ATOM 1671 C C . TYR A 1 210 ? 9.972 3.028 4.737 1.00 84.69 210 TYR A C 1
ATOM 1673 O O . TYR A 1 210 ? 9.572 4.086 5.222 1.00 84.69 210 TYR A O 1
ATOM 1681 N N . THR A 1 211 ? 9.283 2.353 3.819 1.00 89.56 211 THR A N 1
ATOM 1682 C CA . THR A 1 211 ? 7.942 2.751 3.387 1.00 89.56 211 THR A CA 1
ATOM 1683 C C . THR A 1 211 ? 6.935 1.657 3.695 1.00 89.56 211 THR A C 1
ATOM 1685 O O . THR A 1 211 ? 7.132 0.500 3.327 1.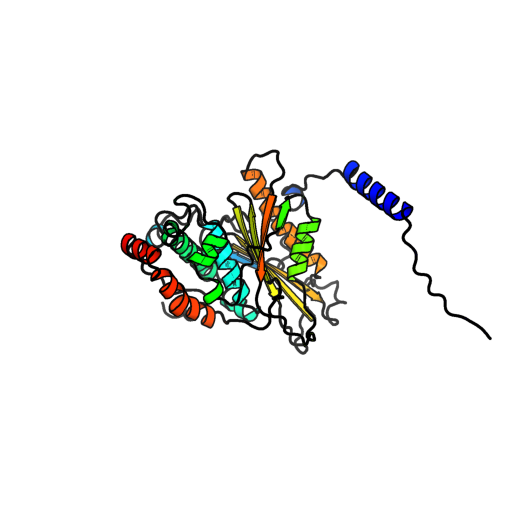00 89.56 211 THR A O 1
ATOM 1688 N N . ILE A 1 212 ? 5.825 2.046 4.311 1.00 92.25 212 ILE A N 1
ATOM 1689 C CA . ILE A 1 212 ? 4.633 1.214 4.472 1.00 92.25 212 ILE A CA 1
ATOM 1690 C C . ILE A 1 212 ? 3.424 1.983 3.963 1.00 92.25 212 ILE A C 1
ATOM 1692 O O . ILE A 1 212 ? 3.455 3.204 3.806 1.00 92.25 212 ILE A O 1
ATOM 1696 N N . SER A 1 213 ? 2.330 1.281 3.723 1.00 93.81 213 SER A N 1
ATOM 1697 C CA . SER A 1 213 ? 1.049 1.938 3.512 1.00 93.81 213 SER A CA 1
ATOM 1698 C C . SER A 1 213 ? 0.018 1.410 4.475 1.00 93.81 213 SER A C 1
ATOM 1700 O O . SER A 1 213 ? 0.057 0.251 4.878 1.00 93.81 213 SER A O 1
ATOM 1702 N N . ILE A 1 214 ? -0.915 2.273 4.844 1.00 93.94 214 ILE A N 1
ATOM 1703 C CA . ILE A 1 214 ? -2.087 1.880 5.602 1.00 93.94 214 ILE A CA 1
ATOM 1704 C C . ILE A 1 214 ? -3.336 2.236 4.821 1.00 93.94 214 ILE A C 1
ATOM 1706 O O . ILE A 1 214 ? -3.363 3.233 4.102 1.00 93.94 214 ILE A O 1
ATOM 1710 N N . PHE A 1 215 ? -4.384 1.442 4.967 1.00 90.12 215 PHE A N 1
ATOM 1711 C CA . PHE A 1 215 ? -5.675 1.741 4.368 1.00 90.12 215 PHE A CA 1
ATOM 1712 C C . PHE A 1 215 ? -6.821 1.257 5.252 1.00 90.12 215 PHE A C 1
ATOM 1714 O O . PHE A 1 215 ? -6.649 0.413 6.125 1.00 90.12 215 PHE A O 1
ATOM 1721 N N . SER A 1 216 ? -7.989 1.848 5.044 1.00 86.31 216 SER A N 1
ATOM 1722 C CA . SER A 1 216 ? -9.219 1.636 5.791 1.00 86.31 216 SER A CA 1
ATOM 1723 C C . SER A 1 216 ? -10.307 1.202 4.828 1.00 86.31 216 SER A C 1
ATOM 1725 O O . SER A 1 216 ? -10.547 1.836 3.796 1.00 86.31 216 SER A O 1
ATOM 1727 N N . VAL A 1 217 ? -10.986 0.121 5.189 1.00 76.88 217 VAL A N 1
ATOM 1728 C CA . VAL A 1 217 ? -12.169 -0.369 4.494 1.00 76.88 217 VAL A CA 1
ATOM 1729 C C . VAL A 1 217 ? -13.370 -0.205 5.395 1.00 76.88 217 VAL A C 1
ATOM 1731 O O . VAL A 1 217 ? -13.462 -0.837 6.442 1.00 76.88 217 VAL A O 1
ATOM 1734 N N . SER A 1 218 ? -14.307 0.632 4.962 1.00 71.94 218 SER A N 1
ATOM 1735 C CA . SER A 1 218 ? -15.624 0.742 5.577 1.00 71.94 218 SER A CA 1
ATOM 1736 C C . SER A 1 218 ? -16.493 -0.454 5.197 1.00 71.94 218 SER A C 1
ATOM 1738 O O . SER A 1 218 ? -16.538 -0.846 4.028 1.00 71.94 218 SER A O 1
ATOM 1740 N N . HIS A 1 219 ? -17.224 -0.994 6.166 1.00 67.50 219 HIS A N 1
ATOM 1741 C CA . HIS A 1 219 ? -18.148 -2.106 5.963 1.00 67.50 219 HIS A CA 1
ATOM 1742 C C . HIS A 1 219 ? -19.579 -1.597 5.842 1.00 67.50 219 HIS A C 1
ATOM 1744 O O . HIS A 1 219 ? -20.069 -0.908 6.738 1.00 67.50 219 HIS A O 1
ATOM 1750 N N . ASP A 1 220 ? -20.266 -1.994 4.772 1.00 54.62 220 ASP A N 1
ATOM 1751 C CA . ASP A 1 220 ? -21.711 -1.814 4.664 1.00 54.62 220 ASP A CA 1
ATOM 1752 C C . ASP A 1 220 ? -22.409 -2.928 5.446 1.00 54.62 220 ASP A C 1
ATOM 1754 O O . ASP A 1 220 ? -22.439 -4.094 5.042 1.00 54.62 220 ASP A O 1
ATOM 1758 N N . ILE A 1 221 ? -22.953 -2.569 6.605 1.00 57.12 221 ILE A N 1
ATOM 1759 C CA . ILE A 1 221 ? -23.631 -3.514 7.484 1.00 57.12 221 ILE A CA 1
ATOM 1760 C C . ILE A 1 221 ? -25.120 -3.518 7.163 1.00 57.12 221 ILE A C 1
ATOM 1762 O O . ILE A 1 221 ? -25.808 -2.510 7.306 1.00 57.12 221 ILE A O 1
ATOM 1766 N N . VAL A 1 222 ? -25.624 -4.679 6.742 1.00 49.53 222 VAL A N 1
ATOM 1767 C CA . VAL A 1 222 ? -27.055 -4.880 6.490 1.00 49.53 222 VAL A CA 1
ATOM 1768 C C . VAL A 1 222 ? -27.798 -4.929 7.837 1.00 49.53 222 VAL A C 1
ATOM 1770 O O . VAL A 1 222 ? -27.508 -5.836 8.622 1.00 49.53 222 VAL A O 1
ATOM 1773 N N . PRO A 1 223 ? -28.760 -4.020 8.105 1.00 47.28 223 PRO A N 1
ATOM 1774 C CA . PRO A 1 223 ? -29.424 -3.881 9.411 1.00 47.28 223 PRO A CA 1
ATOM 1775 C C . PRO A 1 223 ? -30.133 -5.140 9.935 1.00 47.28 223 PRO A C 1
ATOM 1777 O O . PRO A 1 223 ? -30.317 -5.285 11.138 1.00 47.28 223 PRO A O 1
ATOM 1780 N N . GLU A 1 224 ? -30.520 -6.057 9.046 1.00 48.41 224 GLU A N 1
ATOM 1781 C CA . GLU A 1 224 ? -31.291 -7.266 9.378 1.00 48.41 224 GLU A CA 1
ATOM 1782 C C . GLU A 1 224 ? -30.422 -8.504 9.651 1.00 48.41 224 GLU A C 1
ATOM 1784 O O . GLU A 1 224 ? -30.913 -9.535 10.113 1.00 48.41 224 GLU A O 1
ATOM 1789 N N . LYS A 1 225 ? -29.111 -8.430 9.390 1.00 49.72 225 LYS A N 1
ATOM 1790 C CA . LYS A 1 225 ? -28.177 -9.513 9.722 1.00 49.72 225 LYS A CA 1
ATOM 1791 C C . LYS A 1 225 ? -27.700 -9.314 11.160 1.00 49.72 225 LYS A C 1
ATOM 1793 O O . LYS A 1 225 ? -27.492 -8.184 11.583 1.00 49.72 225 LYS A O 1
ATOM 1798 N N . ARG A 1 226 ? -27.497 -10.405 11.912 1.00 55.59 226 ARG A N 1
ATOM 1799 C CA . ARG A 1 226 ? -26.955 -10.444 13.294 1.00 55.59 226 ARG A CA 1
ATOM 1800 C C . ARG A 1 226 ? -25.502 -9.926 13.382 1.00 55.59 226 ARG A C 1
ATOM 1802 O O . ARG A 1 226 ?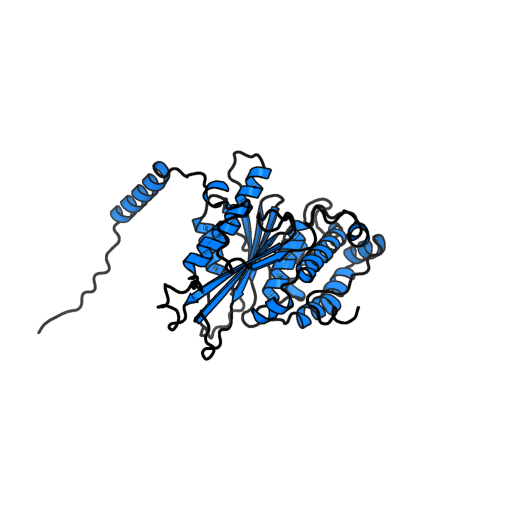 -24.617 -10.623 13.864 1.00 55.59 226 ARG A O 1
ATOM 1809 N N . SER A 1 227 ? -25.228 -8.739 12.852 1.00 59.84 227 SER A N 1
ATOM 1810 C CA . SER A 1 227 ? -23.910 -8.123 12.834 1.00 59.84 227 SER A CA 1
ATOM 1811 C C . SER A 1 227 ? -23.528 -7.638 14.230 1.00 59.84 227 SER A C 1
ATOM 1813 O O . SER A 1 227 ? -24.334 -7.037 14.947 1.00 59.84 227 SER A O 1
ATOM 1815 N N . ARG A 1 228 ? -22.263 -7.870 14.590 1.00 64.06 228 ARG A N 1
ATOM 1816 C CA . ARG A 1 228 ? -21.651 -7.402 15.845 1.00 64.06 228 ARG A CA 1
ATOM 1817 C C . ARG A 1 228 ? -21.488 -5.878 15.885 1.00 64.06 228 ARG A C 1
ATOM 1819 O O . ARG A 1 228 ? -21.466 -5.288 16.961 1.00 64.06 228 ARG A O 1
ATOM 1826 N N . TYR A 1 229 ? -21.418 -5.247 14.716 1.00 67.88 229 TYR A N 1
ATOM 1827 C CA . TYR A 1 229 ? -21.248 -3.807 14.551 1.00 67.88 229 TYR A CA 1
ATOM 1828 C C . TYR A 1 229 ? -22.469 -3.196 13.857 1.00 67.88 229 TYR A C 1
ATOM 1830 O O . TYR A 1 229 ? -23.077 -3.861 13.022 1.00 67.88 229 TYR A O 1
ATOM 1838 N N . SER A 1 230 ? -22.827 -1.951 14.176 1.00 67.88 230 SER A N 1
ATOM 1839 C CA . SER A 1 230 ? -23.719 -1.121 13.349 1.00 67.88 230 SER A CA 1
ATOM 1840 C C . SER A 1 230 ? -22.948 -0.375 12.260 1.00 67.88 230 SER A C 1
ATOM 1842 O O . SER A 1 230 ? -23.492 -0.103 11.196 1.00 67.88 230 SER A O 1
ATOM 1844 N N . GLU A 1 231 ? -21.668 -0.097 12.513 1.00 72.06 231 GLU A N 1
ATOM 1845 C CA . GLU A 1 231 ? -20.702 0.449 11.557 1.00 72.06 231 GLU A CA 1
ATOM 1846 C C . GLU A 1 231 ? -19.335 -0.159 11.858 1.00 72.06 231 GLU A C 1
ATOM 1848 O O . GLU A 1 231 ? -18.983 -0.266 13.029 1.00 72.06 231 GLU A O 1
ATOM 1853 N N . ALA A 1 232 ? -18.560 -0.545 10.846 1.00 73.56 232 ALA A N 1
ATOM 1854 C CA . ALA A 1 232 ? -17.227 -1.096 11.066 1.00 73.56 232 ALA A CA 1
ATOM 1855 C C . ALA A 1 232 ? -16.220 -0.605 10.032 1.00 73.56 232 ALA A C 1
ATOM 1857 O O . ALA A 1 232 ? -16.568 -0.286 8.891 1.00 73.56 232 ALA A O 1
ATOM 1858 N N . TRP A 1 233 ? -14.961 -0.610 10.451 1.00 78.94 233 TRP A N 1
ATOM 1859 C CA . TRP A 1 233 ? -13.791 -0.362 9.633 1.00 78.94 233 TRP A CA 1
ATOM 1860 C C . TRP A 1 233 ? -12.797 -1.495 9.834 1.00 78.94 233 TRP A C 1
ATOM 1862 O O . TRP A 1 233 ? -12.555 -1.930 10.960 1.00 78.94 233 TRP A O 1
ATOM 1872 N N . SER A 1 234 ? -12.203 -1.954 8.739 1.00 78.75 234 SER A N 1
ATOM 1873 C CA . SER A 1 234 ? -10.984 -2.751 8.793 1.00 78.75 234 SER A CA 1
ATOM 1874 C C . SER A 1 234 ? -9.819 -1.878 8.387 1.00 78.75 234 SER A C 1
ATOM 1876 O O . SER A 1 234 ? -9.783 -1.380 7.262 1.00 78.75 234 SER A O 1
ATOM 1878 N N . PHE A 1 235 ? -8.884 -1.684 9.304 1.00 87.44 235 PHE A N 1
ATOM 1879 C CA . PHE A 1 235 ? -7.631 -1.016 9.007 1.00 87.44 235 PHE A CA 1
ATOM 1880 C C . PHE A 1 235 ? -6.596 -2.068 8.661 1.00 87.44 235 PHE A C 1
ATOM 1882 O O . PHE A 1 235 ? -6.522 -3.099 9.322 1.00 87.44 235 PHE A O 1
ATOM 1889 N N . TYR A 1 236 ? -5.783 -1.791 7.655 1.00 85.94 236 TYR A N 1
ATOM 1890 C CA . TYR A 1 236 ? -4.732 -2.673 7.183 1.00 85.94 236 TYR A CA 1
ATOM 1891 C C . TYR A 1 236 ? -3.437 -1.896 7.001 1.00 85.94 236 TYR A C 1
ATOM 1893 O O . TYR A 1 236 ? -3.460 -0.727 6.629 1.00 85.94 236 TYR A O 1
ATOM 1901 N N . ILE A 1 237 ? -2.319 -2.573 7.228 1.00 90.31 237 ILE A N 1
ATOM 1902 C CA . ILE A 1 237 ? -0.956 -2.136 6.959 1.00 90.31 237 ILE A CA 1
ATOM 1903 C C . ILE A 1 237 ? -0.370 -3.081 5.923 1.00 90.31 237 ILE A C 1
ATOM 1905 O O . ILE A 1 237 ? -0.379 -4.296 6.127 1.00 90.31 237 ILE A O 1
ATOM 1909 N N . CYS A 1 238 ? 0.170 -2.521 4.850 1.00 91.00 238 CYS A N 1
ATOM 1910 C CA . CYS A 1 238 ? 0.979 -3.232 3.878 1.00 91.00 238 CYS A CA 1
ATOM 1911 C C . CYS A 1 238 ? 2.448 -2.963 4.187 1.00 91.00 238 CYS A C 1
ATOM 1913 O O . CYS A 1 238 ? 2.899 -1.816 4.143 1.00 91.00 238 CYS A O 1
ATOM 1915 N N . ASP A 1 239 ? 3.189 -4.026 4.469 1.00 89.69 239 ASP A N 1
ATOM 1916 C CA . ASP A 1 239 ? 4.628 -3.980 4.698 1.00 89.69 239 ASP A CA 1
ATOM 1917 C C . ASP A 1 239 ? 5.325 -4.997 3.789 1.00 89.69 239 ASP A C 1
ATOM 1919 O O . ASP A 1 239 ? 5.065 -6.195 3.870 1.00 89.69 239 ASP A O 1
ATOM 1923 N N . SER A 1 240 ? 6.220 -4.531 2.918 1.00 88.94 240 SER A N 1
ATOM 1924 C CA . SER A 1 240 ? 7.020 -5.387 2.034 1.00 88.94 240 SER A CA 1
ATOM 1925 C C . SER A 1 240 ? 8.292 -5.939 2.685 1.00 88.94 240 SER A C 1
ATOM 1927 O O . SER A 1 240 ? 8.893 -6.878 2.152 1.00 88.94 240 SER A O 1
ATOM 1929 N N . HIS A 1 241 ? 8.716 -5.382 3.820 1.00 85.50 241 HIS A N 1
ATOM 1930 C CA . HIS A 1 241 ? 9.977 -5.715 4.481 1.00 85.50 241 HIS A CA 1
ATOM 1931 C C . HIS A 1 241 ? 9.849 -6.980 5.330 1.00 85.50 241 HIS A C 1
ATOM 1933 O O . HIS A 1 241 ? 10.811 -7.738 5.442 1.00 85.50 241 HIS A O 1
ATOM 1939 N N . GLY A 1 242 ? 8.666 -7.225 5.898 1.00 80.38 242 GLY A N 1
ATOM 1940 C CA . GLY A 1 242 ? 8.469 -8.270 6.897 1.00 80.38 242 GLY A CA 1
ATOM 1941 C C . GLY A 1 242 ? 9.045 -7.884 8.255 1.00 80.38 242 GLY A C 1
ATOM 1942 O O . GLY A 1 242 ? 9.532 -8.737 8.997 1.00 80.38 242 GLY A O 1
ATOM 1943 N N . THR A 1 243 ? 9.025 -6.589 8.567 1.00 78.38 243 THR A N 1
ATOM 1944 C CA . THR A 1 243 ? 9.443 -6.036 9.863 1.00 78.38 243 THR A CA 1
ATOM 1945 C C . THR A 1 243 ? 8.383 -6.267 10.932 1.00 78.38 243 THR A C 1
ATOM 1947 O O . THR A 1 243 ? 8.687 -6.222 12.120 1.00 78.38 243 THR A O 1
ATOM 1950 N N . GLN A 1 244 ? 7.140 -6.565 10.537 1.00 74.62 244 GLN A N 1
ATOM 1951 C CA . GLN A 1 244 ? 6.094 -6.945 11.481 1.00 74.62 244 GLN A CA 1
ATOM 1952 C C . GLN A 1 244 ? 6.476 -8.248 12.199 1.00 74.62 244 GLN A C 1
ATOM 1954 O O . GLN A 1 244 ? 6.702 -9.260 11.531 1.00 74.62 244 GLN A O 1
ATOM 1959 N N . PRO A 1 245 ? 6.481 -8.288 13.540 1.00 70.88 245 PRO A N 1
ATOM 1960 C CA . PRO A 1 245 ? 6.891 -9.473 14.295 1.00 70.88 245 PRO A CA 1
ATOM 1961 C C . PRO A 1 245 ? 6.114 -10.750 13.950 1.00 70.88 245 PRO A C 1
ATOM 1963 O O . PRO A 1 245 ? 6.650 -11.850 14.002 1.00 70.88 245 PRO A O 1
ATOM 1966 N N . TRP A 1 246 ? 4.842 -10.605 13.574 1.00 71.25 246 TRP A N 1
ATOM 1967 C CA . TRP A 1 246 ? 3.949 -11.704 13.189 1.00 71.25 246 TRP A CA 1
ATOM 1968 C C . TRP A 1 246 ? 3.964 -12.022 11.686 1.00 71.25 246 TRP A C 1
ATOM 1970 O O . TRP A 1 246 ? 3.163 -12.851 11.236 1.00 71.25 246 TRP A O 1
ATOM 1980 N N . SER A 1 247 ? 4.820 -11.351 10.909 1.00 73.06 247 SER A N 1
ATOM 1981 C CA . SER A 1 247 ? 4.974 -11.587 9.470 1.00 73.06 247 SER A CA 1
ATOM 1982 C C . SER A 1 247 ? 5.980 -12.682 9.126 1.00 73.06 247 SER A C 1
ATOM 1984 O O . SER A 1 247 ? 6.091 -13.054 7.960 1.00 73.06 247 SER A O 1
ATOM 1986 N N . ASP A 1 248 ? 6.712 -13.205 10.114 1.00 78.94 248 ASP A N 1
ATOM 1987 C CA . ASP A 1 248 ? 7.767 -14.205 9.922 1.00 78.94 248 ASP A CA 1
ATOM 1988 C C . ASP A 1 248 ? 8.789 -13.789 8.843 1.00 78.94 248 ASP A C 1
ATOM 1990 O O . ASP A 1 248 ? 9.203 -14.610 8.020 1.00 78.94 248 ASP A O 1
ATOM 1994 N N . LYS A 1 249 ? 9.176 -12.502 8.826 1.00 81.81 249 LYS A N 1
ATOM 1995 C CA . LYS A 1 249 ? 10.087 -11.903 7.831 1.00 81.81 249 LYS A CA 1
ATOM 1996 C C . LYS A 1 249 ? 9.579 -12.001 6.388 1.00 81.81 249 LYS A C 1
ATOM 1998 O O . LYS A 1 249 ? 10.362 -12.142 5.451 1.00 81.81 249 LYS A O 1
ATOM 2003 N N . LYS A 1 250 ? 8.262 -11.953 6.181 1.00 85.19 250 LYS A N 1
ATOM 2004 C CA . LYS A 1 250 ? 7.636 -11.954 4.850 1.00 85.19 250 LYS A CA 1
ATOM 2005 C C . LYS A 1 250 ? 6.886 -10.657 4.624 1.00 85.19 250 LYS A C 1
ATOM 2007 O O . LYS A 1 250 ? 6.389 -10.056 5.570 1.00 85.19 250 LYS A O 1
ATOM 2012 N N . ALA A 1 251 ? 6.727 -10.267 3.362 1.00 87.19 251 ALA A N 1
ATOM 2013 C CA . ALA A 1 251 ? 5.794 -9.199 3.055 1.00 87.19 251 ALA A CA 1
ATOM 2014 C C . ALA A 1 251 ? 4.402 -9.578 3.558 1.00 87.19 251 ALA A C 1
ATOM 2016 O O . ALA A 1 251 ? 4.001 -10.746 3.497 1.00 87.19 251 ALA A O 1
ATOM 2017 N N . SER A 1 252 ? 3.676 -8.600 4.071 1.00 85.56 252 SER A N 1
ATOM 2018 C CA . SER A 1 252 ? 2.436 -8.843 4.777 1.00 85.56 252 SER A CA 1
ATOM 2019 C C . SER A 1 252 ? 1.421 -7.737 4.547 1.00 85.56 252 SER A C 1
ATOM 2021 O O . SER A 1 252 ? 1.755 -6.567 4.361 1.00 85.56 252 SER A O 1
ATOM 2023 N N . VAL A 1 253 ? 0.158 -8.145 4.562 1.00 84.56 253 VAL A N 1
ATOM 2024 C CA . VAL A 1 253 ? -0.978 -7.259 4.773 1.00 84.56 253 VAL A CA 1
ATOM 2025 C C . VAL A 1 253 ? -1.608 -7.689 6.086 1.00 84.56 253 VAL A C 1
ATOM 2027 O O . VAL A 1 253 ? -2.127 -8.803 6.200 1.00 84.56 253 VAL A O 1
ATOM 2030 N N . CYS A 1 254 ? -1.527 -6.824 7.088 1.00 80.25 254 CYS A N 1
ATOM 2031 C CA . CYS A 1 254 ? -2.017 -7.111 8.429 1.00 80.25 254 CYS A CA 1
ATOM 2032 C C . CYS A 1 254 ? -2.983 -6.042 8.880 1.00 80.25 254 CYS A C 1
ATOM 2034 O O . CYS A 1 254 ? -2.775 -4.869 8.603 1.00 80.25 254 CYS A O 1
ATOM 2036 N N . GLY A 1 255 ? -4.043 -6.431 9.567 1.00 77.19 255 GLY A N 1
ATOM 2037 C CA . GLY A 1 255 ? -5.091 -5.489 9.897 1.00 77.19 255 GLY A CA 1
ATOM 2038 C C . GLY A 1 255 ? -5.950 -5.912 11.059 1.00 77.19 255 GLY A C 1
ATOM 2039 O O . GLY A 1 255 ? -5.913 -7.059 11.491 1.00 77.19 255 GLY A O 1
ATOM 2040 N N . SER A 1 256 ? -6.745 -4.973 11.539 1.00 76.31 256 SER A N 1
ATOM 2041 C CA . SER A 1 256 ? -7.725 -5.186 12.593 1.00 76.31 256 SER A CA 1
ATOM 2042 C C . SER A 1 256 ? -9.072 -4.628 12.165 1.00 76.31 256 SER A C 1
ATOM 2044 O O . SER A 1 256 ? -9.153 -3.711 11.349 1.00 76.31 256 SER A O 1
ATOM 2046 N N . THR A 1 257 ? -10.144 -5.217 12.692 1.00 76.12 257 THR A N 1
ATOM 2047 C CA . THR A 1 257 ? -11.512 -4.754 12.435 1.00 76.12 257 THR A CA 1
ATOM 2048 C C . THR A 1 257 ? -12.145 -4.289 13.729 1.00 76.12 257 THR A C 1
ATOM 2050 O O . THR A 1 257 ? -12.148 -5.015 14.722 1.00 76.12 257 THR A O 1
ATOM 2053 N N . PHE A 1 258 ? -12.698 -3.088 13.699 1.00 76.69 258 PHE A N 1
ATOM 2054 C CA . PHE A 1 258 ? -13.320 -2.428 14.838 1.00 76.69 258 PHE A CA 1
ATOM 2055 C C . PHE A 1 258 ? -14.460 -1.538 14.353 1.00 76.69 258 PHE A C 1
ATOM 2057 O O . PHE A 1 258 ? -14.617 -1.300 13.154 1.00 76.69 258 PHE A O 1
ATOM 2064 N N . GLY A 1 259 ? -15.287 -1.043 15.263 1.00 77.50 259 GLY A N 1
ATOM 2065 C CA . GLY A 1 259 ? -16.469 -0.309 14.848 1.00 77.50 259 GLY A CA 1
ATOM 2066 C C . GLY A 1 259 ? -17.356 0.159 15.981 1.00 77.50 259 GLY A C 1
ATOM 2067 O O . GLY A 1 259 ? -16.999 0.102 17.153 1.00 77.50 259 GLY A O 1
ATOM 2068 N N . VAL A 1 260 ? -18.540 0.631 15.615 1.00 77.94 260 VAL A N 1
ATOM 2069 C CA . VAL A 1 260 ? -19.612 0.949 16.554 1.00 77.94 260 VAL A CA 1
ATOM 2070 C C . VAL A 1 260 ? -20.348 -0.350 16.878 1.00 77.94 260 VAL A C 1
ATOM 2072 O O . VAL A 1 260 ? -20.888 -0.967 15.954 1.00 77.94 260 VAL A O 1
ATOM 2075 N N . PRO A 1 261 ? -20.373 -0.802 18.145 1.00 71.56 261 PRO A N 1
ATOM 2076 C CA . PRO A 1 261 ? -21.105 -2.003 18.525 1.00 71.56 261 PRO A CA 1
ATOM 2077 C C . PRO A 1 261 ? -22.583 -1.892 18.161 1.00 71.56 261 PRO A C 1
ATOM 2079 O O . PRO A 1 261 ? -23.205 -0.849 18.366 1.00 71.56 261 PRO A O 1
ATOM 2082 N N . SER A 1 262 ? -23.167 -2.972 17.641 1.00 69.81 262 SER A N 1
ATOM 2083 C CA . SER A 1 262 ? -24.610 -2.992 17.414 1.00 69.81 262 SER A CA 1
ATOM 2084 C C . SER A 1 262 ? -25.358 -2.977 18.760 1.00 69.81 262 SER A C 1
ATOM 2086 O O . SER A 1 262 ? -24.875 -3.558 19.740 1.00 69.81 262 SER A O 1
ATOM 2088 N N . PRO A 1 263 ? -26.561 -2.371 18.847 1.00 71.50 263 PRO A N 1
ATOM 2089 C CA . PRO A 1 263 ? -27.322 -2.294 20.101 1.00 71.50 263 PRO A CA 1
ATOM 2090 C C . PRO A 1 263 ? -27.597 -3.661 20.745 1.00 71.50 263 PRO A C 1
ATOM 2092 O O . PRO A 1 263 ? -27.686 -3.779 21.962 1.00 71.50 263 PRO A O 1
ATOM 2095 N N . THR A 1 264 ? -27.690 -4.715 19.930 1.00 66.19 264 THR A N 1
ATOM 2096 C CA . THR A 1 264 ? -27.931 -6.094 20.383 1.00 66.19 264 THR A CA 1
ATOM 2097 C C . THR A 1 264 ? -26.694 -6.768 20.987 1.00 66.19 264 THR A C 1
ATOM 2099 O O . THR A 1 264 ? -26.833 -7.780 21.672 1.00 66.19 264 THR A O 1
ATOM 2102 N N . HIS A 1 265 ? -25.494 -6.231 20.740 1.00 60.66 265 HIS A N 1
ATOM 2103 C CA . HIS A 1 265 ? -24.213 -6.773 21.210 1.00 60.66 265 HIS A CA 1
ATOM 2104 C C . HIS A 1 265 ? -23.517 -5.872 22.238 1.00 60.66 265 HIS A C 1
ATOM 2106 O O . HIS A 1 265 ? -22.649 -6.351 22.961 1.00 60.66 265 HIS A O 1
ATOM 2112 N N . ALA A 1 266 ? -23.943 -4.612 22.382 1.00 58.72 266 ALA A N 1
ATOM 2113 C CA . ALA A 1 266 ? -23.402 -3.660 23.357 1.00 58.72 266 ALA A CA 1
ATOM 2114 C C . ALA A 1 266 ? -23.460 -4.151 24.824 1.00 58.72 266 ALA A C 1
ATOM 2116 O O . ALA A 1 266 ? -22.646 -3.731 25.643 1.00 58.72 266 ALA A O 1
ATOM 2117 N N . ASN A 1 267 ? -24.383 -5.069 25.146 1.00 52.31 267 ASN A N 1
ATOM 2118 C CA . ASN A 1 267 ? -24.617 -5.569 26.508 1.00 52.31 267 ASN A CA 1
ATOM 2119 C C . ASN A 1 267 ? -24.015 -6.959 26.799 1.00 52.31 267 ASN A C 1
ATOM 2121 O O . ASN A 1 267 ? -24.175 -7.465 27.908 1.00 52.31 267 ASN A O 1
ATOM 2125 N N . LYS A 1 268 ? -23.323 -7.599 25.845 1.00 55.16 268 LYS A N 1
ATOM 2126 C CA . LYS A 1 268 ? -22.686 -8.913 26.057 1.00 55.16 268 LYS A CA 1
ATOM 2127 C C . LYS A 1 268 ? -21.206 -8.738 26.406 1.00 55.16 268 LYS A C 1
ATOM 2129 O O . LYS A 1 268 ? -20.355 -8.798 25.527 1.00 55.16 268 LYS A O 1
ATOM 2134 N N . LYS A 1 269 ? -20.901 -8.506 27.688 1.00 48.66 269 LYS A N 1
ATOM 2135 C CA . LYS A 1 269 ? -19.514 -8.380 28.182 1.00 48.66 269 LYS A CA 1
ATOM 2136 C C . LYS A 1 269 ? -18.787 -9.722 28.379 1.00 48.66 269 LYS A C 1
ATOM 2138 O O . LYS A 1 269 ? -17.563 -9.723 28.372 1.00 48.66 269 LYS A O 1
ATOM 2143 N N . ASP A 1 270 ? -19.518 -10.838 28.477 1.00 43.59 270 ASP A N 1
ATOM 2144 C CA . ASP A 1 270 ? -18.968 -12.123 28.960 1.00 43.59 270 ASP A CA 1
ATOM 2145 C C . ASP A 1 270 ? -18.804 -13.230 27.904 1.00 43.59 270 ASP A C 1
ATOM 2147 O O . ASP A 1 270 ? -18.372 -14.336 28.223 1.00 43.59 270 ASP A O 1
ATOM 2151 N N . SER A 1 271 ? -19.111 -12.978 26.631 1.00 44.38 271 SER A N 1
ATOM 2152 C CA . SER A 1 271 ? -18.725 -13.907 25.559 1.00 44.38 271 SER A CA 1
ATOM 2153 C C . SER A 1 271 ? -17.344 -13.523 25.038 1.00 44.38 271 SER A C 1
ATOM 2155 O O . SER A 1 271 ? -17.129 -12.345 24.766 1.00 44.38 271 SER A O 1
ATOM 2157 N N . GLY A 1 272 ? -16.443 -14.492 24.824 1.00 44.44 272 GLY A N 1
ATOM 2158 C CA . GLY A 1 272 ? -15.098 -14.322 24.229 1.00 44.44 272 GLY A CA 1
ATOM 2159 C C . GLY A 1 272 ? -15.059 -13.771 22.791 1.00 44.44 272 GLY A C 1
ATOM 2160 O O . GLY A 1 272 ? -14.091 -13.969 22.071 1.00 44.44 272 GLY A O 1
ATOM 2161 N N . ASP A 1 273 ? -16.117 -13.078 22.386 1.00 49.91 273 ASP A N 1
ATOM 2162 C CA . ASP A 1 273 ? -16.410 -12.485 21.091 1.00 49.91 273 ASP A CA 1
ATOM 2163 C C . ASP A 1 273 ? -16.500 -10.948 21.251 1.00 49.91 273 ASP A C 1
ATOM 2165 O O . ASP A 1 273 ? -17.446 -10.294 20.807 1.00 49.91 273 ASP A O 1
ATOM 2169 N N . ALA A 1 274 ? -15.549 -10.383 22.008 1.00 57.16 274 ALA A N 1
ATOM 2170 C CA . ALA A 1 274 ? -15.545 -8.983 22.422 1.00 57.16 274 ALA A CA 1
ATOM 2171 C C . ALA A 1 274 ? -15.511 -8.044 21.205 1.00 57.16 274 ALA A C 1
ATOM 2173 O O . ALA A 1 274 ? -14.600 -8.088 20.376 1.00 57.16 274 ALA A O 1
ATOM 2174 N N . VAL A 1 275 ? -16.524 -7.185 21.105 1.00 65.62 275 VAL A N 1
ATOM 2175 C CA . VAL A 1 275 ? -16.647 -6.169 20.056 1.00 65.62 275 VAL A CA 1
ATOM 2176 C C . VAL A 1 275 ? -15.665 -5.035 20.346 1.00 65.62 275 VAL A C 1
ATOM 2178 O O . VAL A 1 275 ? -15.702 -4.465 21.434 1.00 65.62 275 VAL A O 1
ATOM 2181 N N . VAL A 1 276 ? -14.810 -4.689 19.382 1.00 74.25 276 VAL A N 1
ATOM 2182 C CA . VAL A 1 276 ? -13.790 -3.647 19.559 1.00 74.25 276 VAL A CA 1
ATOM 2183 C C . VAL A 1 276 ? -14.338 -2.304 19.091 1.00 74.25 276 VAL A C 1
ATOM 2185 O O . VAL A 1 276 ? -14.650 -2.123 17.912 1.00 74.25 276 VAL A O 1
ATOM 2188 N N . GLY A 1 277 ? -14.457 -1.361 20.025 1.00 78.31 277 GLY A N 1
ATOM 2189 C CA . GLY A 1 277 ? -14.899 0.005 19.740 1.00 78.31 277 GLY A CA 1
ATOM 2190 C C . GLY A 1 277 ? -13.914 0.769 18.848 1.00 78.31 277 GLY A C 1
ATOM 2191 O O . GLY A 1 277 ? -12.749 0.396 18.751 1.00 78.31 277 GLY A O 1
ATOM 2192 N N . ILE A 1 278 ? -14.347 1.875 18.234 1.00 82.69 278 ILE A N 1
ATOM 2193 C CA . ILE A 1 278 ? -13.481 2.701 17.367 1.00 82.69 278 ILE A CA 1
ATOM 2194 C C . ILE A 1 278 ? -12.203 3.148 18.091 1.00 82.69 278 ILE A C 1
ATOM 2196 O O . ILE A 1 278 ? -11.111 2.939 17.577 1.00 82.69 278 ILE A O 1
ATOM 2200 N N . GLU A 1 279 ? -12.318 3.731 19.287 1.00 85.81 279 GLU A N 1
ATOM 2201 C CA . GLU A 1 279 ? -11.153 4.250 20.020 1.00 85.81 279 GLU A CA 1
ATOM 2202 C C . GLU A 1 279 ? -10.209 3.131 20.485 1.00 85.81 279 GLU A C 1
ATOM 2204 O O . GLU A 1 279 ? -8.994 3.262 20.354 1.00 85.81 279 GLU A O 1
ATOM 2209 N N . GLU A 1 280 ? -10.752 2.001 20.955 1.00 81.94 280 GLU A N 1
ATOM 2210 C CA . GLU A 1 280 ? -9.956 0.813 21.299 1.00 81.94 280 GLU A CA 1
ATOM 2211 C C . GLU A 1 280 ? -9.255 0.250 20.054 1.00 81.94 280 GLU A C 1
ATOM 2213 O O . GLU A 1 280 ? -8.070 -0.067 20.094 1.00 81.94 280 GLU A O 1
ATOM 2218 N N . GLY A 1 281 ? -9.952 0.185 18.919 1.00 79.62 281 GLY A N 1
ATOM 2219 C CA . GLY A 1 281 ? -9.418 -0.310 17.656 1.00 79.62 281 GLY A CA 1
ATOM 2220 C C . GLY A 1 281 ? -8.318 0.573 17.077 1.00 79.62 281 GLY A C 1
ATOM 2221 O O . GLY A 1 281 ? -7.278 0.054 16.673 1.00 79.62 281 GLY A O 1
ATOM 2222 N N . ILE A 1 282 ? -8.503 1.896 17.097 1.00 87.38 282 ILE A N 1
ATOM 2223 C CA . ILE A 1 282 ? -7.475 2.867 16.702 1.00 87.38 282 ILE A CA 1
ATOM 2224 C C . ILE A 1 282 ? -6.274 2.768 17.633 1.00 87.38 282 ILE A C 1
ATOM 2226 O O . ILE A 1 282 ? -5.143 2.765 17.154 1.00 87.38 282 ILE A O 1
ATOM 2230 N N . HIS A 1 283 ? -6.497 2.645 18.943 1.00 82.75 283 HIS A N 1
ATOM 2231 C CA . HIS A 1 283 ? -5.412 2.460 19.894 1.00 82.75 283 HIS A CA 1
ATOM 2232 C C . HIS A 1 283 ? -4.614 1.187 19.578 1.00 82.75 283 HIS A C 1
ATOM 2234 O O . HIS A 1 283 ? -3.407 1.264 19.359 1.00 82.75 283 HIS A O 1
ATOM 2240 N N . LEU A 1 284 ? -5.278 0.040 19.440 1.00 77.38 284 LEU A N 1
ATOM 2241 C CA . LEU A 1 284 ? -4.628 -1.231 19.113 1.00 77.38 284 LEU A CA 1
ATOM 2242 C C . LEU A 1 284 ? -3.912 -1.197 17.751 1.00 77.38 284 LEU A C 1
ATOM 2244 O O . LEU A 1 284 ? -2.801 -1.707 17.619 1.00 77.38 284 LEU A O 1
ATOM 2248 N N . PHE A 1 285 ? -4.505 -0.560 16.740 1.00 84.00 285 PHE A N 1
ATOM 2249 C CA . PHE A 1 285 ? -3.859 -0.382 15.438 1.00 84.00 285 PHE A CA 1
ATOM 2250 C C . PHE A 1 285 ? -2.655 0.566 15.515 1.00 84.00 285 PHE A C 1
ATOM 2252 O O . PHE A 1 285 ? -1.632 0.326 14.876 1.00 84.00 285 PHE A O 1
ATOM 2259 N N . SER A 1 286 ? -2.735 1.615 16.337 1.00 83.94 286 SER A N 1
ATOM 2260 C CA . SER A 1 286 ? -1.603 2.504 16.586 1.00 83.94 286 SER A CA 1
ATOM 2261 C C . SER A 1 286 ? -0.453 1.753 17.255 1.00 83.94 286 SER A C 1
ATOM 2263 O O . SER A 1 286 ? 0.683 1.932 16.841 1.00 83.94 286 SER A O 1
ATOM 2265 N N . VAL A 1 287 ? -0.729 0.832 18.189 1.00 78.12 287 VAL A N 1
ATOM 2266 C CA . VAL A 1 287 ? 0.293 -0.031 18.809 1.00 78.12 287 VAL A CA 1
ATOM 2267 C C . VAL A 1 287 ? 0.993 -0.892 17.758 1.00 78.12 287 VAL A C 1
ATOM 2269 O O . VAL A 1 287 ? 2.221 -0.955 17.751 1.00 78.12 287 VAL A O 1
ATOM 2272 N N . ILE A 1 288 ? 0.246 -1.494 16.825 1.00 77.75 288 ILE A N 1
ATOM 2273 C CA . ILE A 1 288 ? 0.818 -2.241 15.693 1.00 77.75 288 ILE A CA 1
ATOM 2274 C C . ILE A 1 288 ? 1.772 -1.350 14.877 1.00 77.75 288 ILE A C 1
ATOM 2276 O O . ILE A 1 288 ? 2.887 -1.760 14.547 1.00 77.75 288 ILE A O 1
ATOM 2280 N N . LEU A 1 289 ? 1.351 -0.122 14.577 1.00 82.12 289 LEU A N 1
ATOM 2281 C CA . LEU A 1 289 ? 2.154 0.833 13.825 1.00 82.12 289 LEU A CA 1
ATOM 2282 C C . LEU A 1 289 ? 3.393 1.297 14.607 1.00 82.12 289 LEU A C 1
ATOM 2284 O O . LEU A 1 289 ? 4.481 1.334 14.049 1.00 82.12 289 LEU A O 1
ATOM 2288 N N . PHE A 1 290 ? 3.277 1.598 15.900 1.00 77.75 290 PHE A N 1
ATOM 2289 C CA . PHE A 1 290 ? 4.420 1.974 16.739 1.00 77.75 290 PHE A CA 1
ATOM 2290 C C . PHE A 1 290 ? 5.425 0.842 16.885 1.00 77.75 290 PHE A C 1
ATOM 2292 O O . PHE A 1 290 ? 6.623 1.087 16.811 1.00 77.75 290 PHE A O 1
ATOM 2299 N N . THR A 1 291 ? 4.943 -0.393 17.011 1.00 75.62 291 THR A N 1
ATOM 2300 C CA . THR A 1 291 ? 5.788 -1.590 17.035 1.00 75.62 291 THR A CA 1
ATOM 2301 C C . THR A 1 291 ? 6.663 -1.652 15.781 1.00 75.62 291 THR A C 1
ATOM 2303 O O . THR A 1 291 ? 7.872 -1.844 15.871 1.00 75.62 291 THR A O 1
ATOM 2306 N N . LEU A 1 292 ? 6.063 -1.422 14.609 1.00 77.25 292 LEU A N 1
ATOM 2307 C CA . LEU A 1 292 ? 6.778 -1.355 13.334 1.00 77.25 292 LEU A CA 1
ATOM 2308 C C . LEU A 1 292 ? 7.834 -0.250 13.299 1.00 77.25 292 LEU A C 1
ATOM 2310 O O . LEU A 1 292 ? 8.941 -0.453 12.802 1.00 77.25 292 LEU A O 1
ATOM 2314 N N . LEU A 1 293 ? 7.477 0.928 13.802 1.00 77.00 293 LEU A N 1
ATOM 2315 C CA . LEU A 1 293 ? 8.352 2.092 13.799 1.00 77.00 293 LEU A CA 1
ATOM 2316 C C . LEU A 1 293 ? 9.522 1.916 14.773 1.00 77.00 293 LEU A C 1
ATOM 2318 O O . LEU A 1 293 ? 10.647 2.243 14.411 1.00 77.00 293 LEU A O 1
ATOM 2322 N N . GLU A 1 294 ? 9.310 1.350 15.961 1.00 74.50 294 GLU A N 1
ATOM 2323 C CA . GLU A 1 294 ? 10.394 1.063 16.906 1.00 74.50 294 GLU A CA 1
ATOM 2324 C C . GLU A 1 294 ? 11.356 -0.006 16.369 1.00 74.50 294 GLU A C 1
ATOM 2326 O O . GLU A 1 294 ? 12.570 0.169 16.473 1.00 74.50 294 GLU A O 1
ATOM 2331 N N . GLU A 1 295 ? 10.861 -1.058 15.708 1.00 75.50 295 GLU A N 1
ATOM 2332 C CA . GLU A 1 295 ? 11.733 -2.027 15.024 1.00 75.50 295 GLU A CA 1
ATOM 2333 C C . GLU A 1 295 ? 12.558 -1.362 13.910 1.00 75.50 295 GLU A C 1
ATOM 2335 O O . GLU A 1 295 ? 13.767 -1.588 13.803 1.00 75.50 295 GLU A O 1
ATOM 2340 N N . HIS A 1 296 ? 11.954 -0.451 13.137 1.00 76.44 296 HIS A N 1
ATOM 2341 C CA . HIS A 1 296 ? 12.702 0.361 12.176 1.00 76.44 296 HIS A CA 1
ATOM 2342 C C . HIS A 1 296 ? 13.752 1.244 12.875 1.00 76.44 296 HIS A C 1
ATOM 2344 O O . HIS A 1 296 ? 14.913 1.265 12.471 1.00 76.44 296 HIS A O 1
ATOM 2350 N N . LYS A 1 297 ? 13.404 1.928 13.967 1.00 75.75 297 LYS A N 1
ATOM 2351 C CA . LYS A 1 297 ? 14.325 2.792 14.723 1.00 75.75 297 LYS A CA 1
ATOM 2352 C C . LYS A 1 297 ? 15.524 2.025 15.282 1.00 75.75 297 LYS A C 1
ATOM 2354 O O . LYS A 1 297 ? 16.641 2.532 15.190 1.00 75.75 297 LYS A O 1
ATOM 2359 N N . LYS A 1 298 ? 15.327 0.801 15.792 1.00 75.50 298 LYS A N 1
ATOM 2360 C CA . LYS A 1 298 ? 16.428 -0.087 16.215 1.00 75.50 298 LYS A CA 1
ATOM 2361 C C . LYS A 1 298 ? 17.417 -0.330 15.073 1.00 75.50 298 LYS A C 1
ATOM 2363 O O . LYS A 1 298 ? 18.623 -0.281 15.297 1.00 75.50 298 LYS A O 1
ATOM 2368 N N . SER A 1 299 ? 16.919 -0.524 13.849 1.00 73.19 299 SER A N 1
ATOM 2369 C CA . SER A 1 299 ? 17.772 -0.720 12.668 1.00 73.19 299 SER A CA 1
ATOM 2370 C C . SER A 1 299 ? 18.571 0.528 12.264 1.00 73.19 299 SER A C 1
ATOM 2372 O O . SER A 1 299 ? 19.649 0.400 11.692 1.00 73.19 299 SER A O 1
ATOM 2374 N N . LEU A 1 300 ? 18.086 1.730 12.600 1.00 72.44 300 LEU A N 1
ATOM 2375 C CA . LEU A 1 300 ? 18.751 2.993 12.264 1.00 72.44 300 LEU A CA 1
ATOM 2376 C C . LEU A 1 300 ? 19.927 3.337 13.192 1.00 72.44 300 LEU A C 1
ATOM 2378 O O . LEU A 1 300 ? 20.739 4.189 12.837 1.00 72.44 300 LEU A O 1
ATOM 2382 N N . GLY A 1 301 ? 20.007 2.739 14.388 1.00 70.56 301 GLY A N 1
ATOM 2383 C CA . GLY A 1 301 ? 21.113 2.958 15.333 1.00 70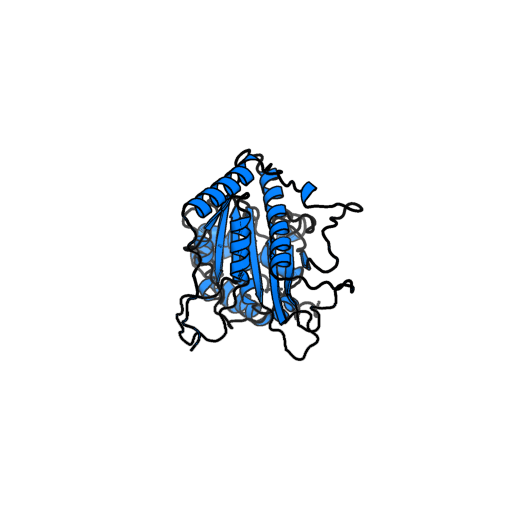.56 301 GLY A CA 1
ATOM 2384 C C . GLY A 1 301 ? 21.329 4.423 15.750 1.00 70.56 301 GLY A C 1
ATOM 2385 O O . GLY A 1 301 ? 22.440 4.805 16.109 1.00 70.56 301 GLY A O 1
ATOM 2386 N N . THR A 1 302 ? 20.292 5.264 15.666 1.00 69.25 302 THR A N 1
ATOM 2387 C CA . THR A 1 302 ? 20.387 6.718 15.870 1.00 69.25 302 THR A CA 1
ATOM 2388 C C . THR A 1 302 ? 19.804 7.160 17.209 1.00 69.25 302 THR A C 1
ATOM 2390 O O . THR A 1 302 ? 18.795 6.632 17.671 1.00 69.25 302 THR A O 1
ATOM 2393 N N . SER A 1 303 ? 20.417 8.180 17.816 1.00 68.12 303 SER A N 1
ATOM 2394 C CA . SER A 1 303 ? 19.913 8.850 19.023 1.00 68.12 303 SER A CA 1
ATOM 2395 C C . SER A 1 303 ? 18.844 9.909 18.731 1.00 68.12 303 SER A C 1
ATOM 2397 O O . SER A 1 303 ? 18.216 10.426 19.654 1.00 68.12 303 SER A O 1
ATOM 2399 N N . ARG A 1 304 ? 18.633 10.264 17.454 1.00 75.44 304 ARG A N 1
ATOM 2400 C CA . ARG A 1 304 ? 17.605 11.231 17.047 1.00 75.44 304 ARG A CA 1
ATOM 2401 C C . ARG A 1 304 ? 16.250 10.548 16.922 1.00 75.44 304 ARG A C 1
ATOM 2403 O O . ARG A 1 304 ? 16.159 9.431 16.428 1.00 75.44 304 ARG A O 1
ATOM 2410 N N . ILE A 1 305 ? 15.193 11.264 17.296 1.00 78.81 305 ILE A N 1
ATOM 2411 C CA . ILE A 1 305 ? 13.814 10.813 17.091 1.00 78.81 305 ILE A CA 1
ATOM 2412 C C . ILE A 1 305 ? 13.522 10.839 15.581 1.00 78.81 305 ILE A C 1
ATOM 2414 O O . ILE A 1 305 ? 13.567 11.925 14.992 1.00 78.81 305 ILE A O 1
ATOM 2418 N N . PRO A 1 306 ? 13.235 9.691 14.937 1.00 81.94 306 PRO A N 1
ATOM 2419 C CA . PRO A 1 306 ? 12.925 9.665 13.514 1.00 81.94 306 PRO A CA 1
ATOM 2420 C C . PRO A 1 306 ? 11.599 10.371 13.214 1.00 81.94 306 PRO A C 1
ATOM 2422 O O . PRO A 1 306 ? 10.696 10.439 14.057 1.00 81.94 306 PRO A O 1
ATOM 2425 N N . TYR A 1 307 ? 11.477 10.877 11.989 1.00 84.56 307 TYR A N 1
ATOM 2426 C CA . TYR A 1 307 ? 10.222 11.387 11.449 1.00 84.56 307 TYR A CA 1
ATOM 2427 C C . TYR A 1 307 ? 9.743 10.514 10.292 1.00 84.56 307 TYR A C 1
ATOM 2429 O O . TYR A 1 307 ? 10.493 9.722 9.714 1.00 84.56 307 TYR A O 1
ATOM 2437 N N . MET A 1 308 ? 8.474 10.678 9.956 1.00 90.19 308 MET A N 1
ATOM 2438 C CA . MET A 1 308 ? 7.823 10.048 8.822 1.00 90.19 308 MET A CA 1
ATOM 2439 C C . MET A 1 308 ? 6.912 11.044 8.120 1.00 90.19 308 MET A C 1
ATOM 2441 O O . MET A 1 308 ? 6.335 11.926 8.757 1.00 90.19 308 MET A O 1
ATOM 2445 N N . THR A 1 309 ? 6.771 10.902 6.809 1.00 91.19 309 THR A N 1
ATOM 2446 C CA . THR A 1 309 ? 5.768 11.625 6.030 1.00 91.19 309 THR A CA 1
ATOM 2447 C C . THR A 1 309 ? 4.539 10.751 5.847 1.00 91.19 309 THR A C 1
ATOM 2449 O O . THR A 1 309 ? 4.657 9.560 5.583 1.00 91.19 309 THR A O 1
ATOM 2452 N N . TRP A 1 310 ? 3.359 11.340 6.007 1.00 94.38 310 TRP A N 1
ATOM 2453 C CA . TRP A 1 310 ? 2.065 10.692 5.834 1.00 94.38 310 TRP A CA 1
ATOM 2454 C C . TRP A 1 310 ? 1.339 11.346 4.673 1.00 94.38 310 TRP A C 1
ATOM 2456 O O . TRP A 1 310 ? 0.797 12.443 4.814 1.00 94.38 310 TRP A O 1
ATOM 2466 N N . THR A 1 311 ? 1.315 10.670 3.532 1.00 94.56 311 THR A N 1
ATOM 2467 C CA . THR A 1 311 ? 0.672 11.174 2.319 1.00 94.56 311 THR A CA 1
ATOM 2468 C C . THR A 1 311 ? -0.701 10.533 2.166 1.00 94.56 311 THR A C 1
ATOM 2470 O O . THR A 1 311 ? -0.773 9.309 2.030 1.00 94.56 311 THR A O 1
ATOM 2473 N N . PRO A 1 312 ? -1.800 11.306 2.202 1.00 94.44 312 PRO A N 1
ATOM 2474 C CA . PRO A 1 312 ? -3.137 10.734 2.184 1.00 94.44 312 PRO A CA 1
ATOM 2475 C C . PRO A 1 312 ? -3.462 10.075 0.843 1.00 94.44 312 PRO A C 1
ATOM 2477 O O . PRO A 1 312 ? -3.151 10.594 -0.228 1.00 94.44 312 PRO A O 1
ATOM 2480 N N . VAL A 1 313 ? -4.156 8.945 0.923 1.00 92.94 313 VAL A N 1
ATOM 2481 C CA . VAL A 1 313 ? -4.823 8.284 -0.196 1.00 92.94 313 VAL A CA 1
ATOM 2482 C C . VAL A 1 313 ? -6.316 8.533 -0.042 1.00 92.94 313 VAL A C 1
ATOM 2484 O O . VAL A 1 313 ? -6.900 8.236 1.002 1.00 92.94 313 VAL A O 1
ATOM 2487 N N . ARG A 1 314 ? -6.938 9.107 -1.068 1.00 89.62 314 ARG A N 1
ATOM 2488 C CA . ARG A 1 314 ? -8.354 9.478 -1.084 1.00 89.62 314 ARG A CA 1
ATOM 2489 C C . ARG A 1 314 ? -9.094 8.733 -2.178 1.00 89.62 314 ARG A C 1
ATOM 2491 O O . ARG A 1 314 ? -8.552 8.505 -3.250 1.00 89.62 314 ARG A O 1
ATOM 2498 N N . ARG A 1 315 ? -10.364 8.423 -1.951 1.00 83.19 315 ARG A N 1
ATOM 2499 C CA . ARG A 1 315 ? -11.227 7.775 -2.949 1.00 83.19 315 ARG A CA 1
ATOM 2500 C C . ARG A 1 315 ? -12.599 8.426 -2.934 1.00 83.19 315 ARG A C 1
ATOM 2502 O O . ARG A 1 315 ? -13.151 8.645 -1.855 1.00 83.19 315 ARG A O 1
ATOM 2509 N N . LYS A 1 316 ? -13.174 8.713 -4.108 1.00 75.44 316 LYS A N 1
ATOM 2510 C CA . LYS A 1 316 ? -14.564 9.195 -4.196 1.00 75.44 316 LYS A CA 1
ATOM 2511 C C . LYS A 1 316 ? -15.494 8.139 -3.574 1.00 75.44 316 LYS A C 1
ATOM 2513 O O . LYS A 1 316 ? -15.398 6.948 -3.876 1.00 75.44 316 LYS A O 1
ATOM 2518 N N . ARG A 1 317 ? -16.381 8.557 -2.664 1.00 64.25 317 ARG A N 1
ATOM 2519 C CA . ARG A 1 317 ? -17.299 7.638 -1.968 1.00 64.25 317 ARG A CA 1
ATOM 2520 C C . ARG A 1 317 ? -18.194 6.924 -2.986 1.00 64.25 317 ARG A C 1
ATOM 2522 O O . ARG A 1 317 ? -18.686 7.557 -3.910 1.00 64.25 317 ARG A O 1
ATOM 2529 N N . GLY A 1 318 ? -18.423 5.627 -2.788 1.00 58.22 318 GLY A N 1
ATOM 2530 C CA . GLY A 1 318 ? -19.273 4.817 -3.668 1.00 58.22 318 GLY A CA 1
ATOM 2531 C C . GLY A 1 318 ? -18.576 4.310 -4.933 1.00 58.22 318 GLY A C 1
ATOM 2532 O O . GLY A 1 318 ? -19.113 3.425 -5.585 1.00 58.22 318 GLY A O 1
ATOM 2533 N N . VAL A 1 319 ? -17.365 4.789 -5.245 1.00 66.69 319 VAL A N 1
ATOM 2534 C CA . VAL A 1 319 ? -16.559 4.242 -6.344 1.00 66.69 319 VAL A CA 1
ATOM 2535 C C . VAL A 1 319 ? -15.799 3.026 -5.831 1.00 66.69 319 VAL A C 1
ATOM 2537 O O . VAL A 1 319 ? -14.692 3.145 -5.307 1.00 66.69 319 VAL A O 1
ATOM 2540 N N . VAL A 1 320 ? -16.447 1.868 -5.880 1.00 69.88 320 VAL A N 1
ATOM 2541 C CA . VAL A 1 320 ? -15.914 0.567 -5.460 1.00 69.88 320 VAL A CA 1
ATOM 2542 C C . VAL A 1 320 ? -15.662 -0.263 -6.708 1.00 69.88 320 VAL A C 1
ATOM 2544 O O . VAL A 1 320 ? -16.499 -0.266 -7.603 1.00 69.88 320 VAL A O 1
ATOM 2547 N N . LEU A 1 321 ? -14.538 -0.971 -6.743 1.00 75.56 321 LEU A N 1
ATOM 2548 C CA . LEU A 1 321 ? -14.263 -1.975 -7.762 1.00 75.56 321 LEU A CA 1
ATOM 2549 C C . LEU A 1 321 ? -14.274 -3.357 -7.122 1.00 75.56 321 LEU A C 1
ATOM 2551 O O . LEU A 1 321 ? -13.818 -3.512 -5.994 1.00 75.56 321 LEU A O 1
ATOM 2555 N N . THR A 1 322 ? -14.769 -4.350 -7.844 1.00 75.38 322 THR A N 1
ATOM 2556 C CA . THR A 1 322 ? -14.602 -5.773 -7.536 1.00 75.38 322 THR A CA 1
ATOM 2557 C C . THR A 1 322 ? -13.150 -6.212 -7.773 1.00 75.38 322 THR A C 1
ATOM 2559 O O . THR A 1 322 ? -12.407 -5.554 -8.508 1.00 75.38 322 THR A O 1
ATOM 2562 N N . CYS A 1 323 ? -12.711 -7.340 -7.193 1.00 75.06 323 CYS A N 1
ATOM 2563 C CA . CYS A 1 323 ? -11.349 -7.841 -7.420 1.00 75.06 323 CYS A CA 1
ATOM 2564 C C . CYS A 1 323 ? -11.175 -8.199 -8.917 1.00 75.06 323 CYS A C 1
ATOM 2566 O O . CYS A 1 323 ? -10.124 -7.931 -9.494 1.00 75.06 323 CYS A O 1
ATOM 2568 N N . ALA A 1 324 ? -12.238 -8.677 -9.584 1.00 81.31 324 ALA A N 1
ATOM 2569 C CA . ALA A 1 324 ? -12.267 -8.931 -11.028 1.00 81.31 324 ALA A CA 1
ATOM 2570 C C . ALA A 1 324 ? -12.105 -7.660 -11.884 1.00 81.31 324 ALA A C 1
ATOM 2572 O O . ALA A 1 324 ? -11.312 -7.662 -12.821 1.00 81.31 324 ALA A O 1
ATOM 2573 N N . GLU A 1 325 ? -12.800 -6.566 -11.556 1.00 85.50 325 GLU A N 1
ATOM 2574 C CA . GLU A 1 325 ? -12.638 -5.284 -12.262 1.00 85.50 325 GLU A CA 1
ATOM 2575 C C . GLU A 1 325 ? -11.231 -4.713 -12.074 1.00 85.50 325 GLU A C 1
ATOM 2577 O O . GLU A 1 325 ? -10.632 -4.221 -13.025 1.00 85.50 325 GLU A O 1
ATOM 2582 N N . VAL A 1 326 ? -10.659 -4.823 -10.871 1.00 86.44 326 VAL A N 1
ATOM 2583 C CA . VAL A 1 326 ? -9.269 -4.413 -10.623 1.00 86.44 326 VAL A CA 1
ATOM 2584 C C . VAL A 1 326 ? -8.290 -5.262 -11.434 1.00 86.44 326 VAL A C 1
ATOM 2586 O O . VAL A 1 326 ? -7.357 -4.718 -12.020 1.00 86.44 326 VAL A O 1
ATOM 2589 N N . VAL A 1 327 ? -8.495 -6.580 -11.501 1.00 87.19 327 VAL A N 1
ATOM 2590 C CA . VAL A 1 327 ? -7.695 -7.482 -12.344 1.00 87.19 327 VAL A CA 1
ATOM 2591 C C . VAL A 1 327 ? -7.786 -7.075 -13.815 1.00 87.19 327 VAL A C 1
ATOM 2593 O O . VAL A 1 327 ? -6.749 -6.988 -14.473 1.00 87.19 327 VAL A O 1
ATOM 2596 N N . ASP A 1 328 ? -8.988 -6.784 -14.314 1.00 89.81 328 ASP A N 1
ATOM 2597 C CA . ASP A 1 328 ? -9.208 -6.359 -15.697 1.00 89.81 328 ASP A CA 1
ATOM 2598 C C . ASP A 1 328 ? -8.521 -5.019 -15.991 1.00 89.81 328 ASP A C 1
ATOM 2600 O O . ASP A 1 328 ? -7.768 -4.916 -16.959 1.00 89.81 328 ASP A O 1
ATOM 2604 N N . ILE A 1 329 ? -8.661 -4.032 -15.098 1.00 92.56 329 ILE A N 1
ATOM 2605 C CA . ILE A 1 329 ? -7.945 -2.753 -15.185 1.00 92.56 329 ILE A CA 1
ATOM 2606 C C . ILE A 1 329 ? -6.440 -2.996 -15.232 1.00 92.56 329 ILE A C 1
ATOM 2608 O O . ILE A 1 329 ? -5.772 -2.473 -16.121 1.00 92.56 329 ILE A O 1
ATOM 2612 N N . ILE A 1 330 ? -5.895 -3.805 -14.319 1.00 92.94 330 ILE A N 1
ATOM 2613 C CA . ILE A 1 330 ? -4.461 -4.098 -14.264 1.00 92.94 330 ILE A CA 1
ATOM 2614 C C . ILE A 1 330 ? -3.987 -4.721 -15.581 1.00 92.94 330 ILE A C 1
ATOM 2616 O O . ILE A 1 330 ? -3.005 -4.256 -16.155 1.00 92.94 330 ILE A O 1
ATOM 2620 N N . GLN A 1 331 ? -4.675 -5.758 -16.061 1.00 91.81 331 GLN A N 1
ATOM 2621 C CA . GLN A 1 331 ? -4.230 -6.560 -17.199 1.00 91.81 331 GLN A CA 1
ATOM 2622 C C . GLN A 1 331 ? -4.484 -5.891 -18.553 1.00 91.81 331 GLN A C 1
ATOM 2624 O O . GLN A 1 331 ? -3.649 -6.001 -19.449 1.00 91.81 331 GLN A O 1
ATOM 2629 N N . ARG A 1 332 ? -5.633 -5.234 -18.732 1.00 93.56 332 ARG A N 1
ATOM 2630 C CA . ARG A 1 332 ? -6.104 -4.765 -20.046 1.00 93.56 332 ARG A CA 1
ATOM 2631 C C . ARG A 1 332 ? -5.921 -3.273 -20.271 1.00 93.56 332 ARG A C 1
ATOM 2633 O O . ARG A 1 332 ? -5.821 -2.855 -21.423 1.00 93.56 332 ARG A O 1
ATOM 2640 N N . ALA A 1 333 ? -5.853 -2.482 -19.203 1.00 94.88 333 ALA A N 1
ATOM 2641 C CA . ALA A 1 333 ? -5.771 -1.029 -19.299 1.00 94.88 333 ALA A CA 1
ATOM 2642 C C . ALA A 1 333 ? -4.438 -0.496 -18.760 1.00 94.88 333 ALA A C 1
ATOM 2644 O O . ALA A 1 333 ? -3.613 -0.000 -19.527 1.00 94.88 333 ALA A O 1
ATOM 2645 N N . TRP A 1 334 ? -4.202 -0.646 -17.458 1.00 95.75 334 TRP A N 1
ATOM 2646 C CA . TRP A 1 334 ? -3.104 -0.022 -16.732 1.00 95.75 334 TRP A CA 1
ATOM 2647 C C . TRP A 1 334 ? -1.727 -0.526 -17.168 1.00 95.75 334 TRP A C 1
ATOM 2649 O O . TRP A 1 334 ? -0.933 0.271 -17.671 1.00 95.75 334 TRP A O 1
ATOM 2659 N N . LEU A 1 335 ? -1.436 -1.829 -17.038 1.00 95.25 335 LEU A N 1
ATOM 2660 C CA . LEU A 1 335 ? -0.115 -2.355 -17.401 1.00 95.25 335 LEU A CA 1
ATOM 2661 C C . LEU A 1 335 ? 0.209 -2.140 -18.882 1.00 95.25 335 LEU A C 1
ATOM 2663 O O . LEU A 1 335 ? 1.277 -1.596 -19.159 1.00 95.25 335 LEU A O 1
ATOM 2667 N N . PRO A 1 336 ? -0.676 -2.455 -19.851 1.00 95.19 336 PRO A N 1
ATOM 2668 C CA . PRO A 1 336 ? -0.388 -2.167 -21.254 1.00 95.19 336 PRO A CA 1
ATOM 2669 C C . PRO A 1 336 ? -0.124 -0.684 -21.522 1.00 95.19 336 PRO A C 1
ATOM 2671 O O . PRO A 1 336 ? 0.650 -0.348 -22.415 1.00 95.19 336 PRO A O 1
ATOM 2674 N N . CYS A 1 337 ? -0.769 0.220 -20.784 1.00 95.69 337 CYS A N 1
ATOM 2675 C CA . CYS A 1 337 ? -0.537 1.649 -20.929 1.00 95.69 337 CYS A CA 1
ATOM 2676 C C . CYS A 1 337 ? 0.842 2.064 -20.401 1.00 95.69 337 CYS A C 1
ATOM 2678 O O . CYS A 1 337 ? 1.601 2.696 -21.134 1.00 95.69 337 CYS A O 1
ATOM 2680 N N . VAL A 1 338 ? 1.193 1.653 -19.178 1.00 94.06 338 VAL A N 1
ATOM 2681 C CA . VAL A 1 338 ? 2.499 1.953 -18.566 1.00 94.06 338 VAL A CA 1
ATOM 2682 C C . VAL A 1 338 ? 3.640 1.362 -19.396 1.00 94.06 338 VAL A C 1
ATOM 2684 O O . VAL A 1 338 ? 4.605 2.053 -19.698 1.00 94.06 338 VAL A O 1
ATOM 2687 N N . LEU A 1 339 ? 3.511 0.111 -19.847 1.00 94.25 339 LEU A N 1
ATOM 2688 C CA . LEU A 1 339 ? 4.560 -0.585 -20.604 1.00 94.25 339 LEU A CA 1
ATOM 2689 C C . LEU A 1 339 ? 4.778 -0.029 -22.022 1.00 94.25 339 LEU A C 1
ATOM 2691 O O . LEU A 1 339 ? 5.811 -0.305 -22.629 1.00 94.25 339 LEU A O 1
ATOM 2695 N N . ARG A 1 340 ? 3.823 0.742 -22.559 1.00 92.19 340 ARG A N 1
ATOM 2696 C CA . ARG A 1 340 ? 3.940 1.419 -23.863 1.00 92.19 340 ARG A CA 1
ATOM 2697 C C . ARG A 1 340 ? 4.455 2.855 -23.763 1.00 92.19 340 ARG A C 1
ATOM 2699 O O . ARG A 1 340 ? 4.692 3.464 -24.804 1.00 92.19 340 ARG A O 1
ATOM 2706 N N . GLU A 1 341 ? 4.635 3.392 -22.557 1.00 90.19 341 GLU A N 1
ATOM 2707 C CA . GLU A 1 341 ? 5.267 4.699 -22.355 1.00 90.19 341 GLU A CA 1
ATOM 2708 C C . GLU A 1 341 ? 6.688 4.676 -22.950 1.00 90.19 341 GLU A C 1
ATOM 2710 O O . GLU A 1 341 ? 7.384 3.667 -22.872 1.00 90.19 341 GLU A O 1
ATOM 2715 N N . GLY A 1 342 ? 7.111 5.750 -23.621 1.00 86.62 342 GLY A N 1
ATOM 2716 C CA . GLY A 1 342 ? 8.285 5.735 -24.496 1.00 86.62 342 GLY A CA 1
ATOM 2717 C C . GLY A 1 342 ? 9.600 5.352 -23.808 1.00 86.62 342 GLY A C 1
ATOM 2718 O O . GLY A 1 342 ? 10.418 4.648 -24.412 1.00 86.62 342 GLY A O 1
ATOM 2719 N N . ASN A 1 343 ? 9.817 5.783 -22.565 1.00 86.75 343 ASN A N 1
ATOM 2720 C CA . ASN A 1 343 ? 11.002 5.422 -21.788 1.00 86.75 343 ASN A CA 1
ATOM 2721 C C . ASN A 1 343 ? 10.854 4.031 -21.168 1.00 86.75 343 ASN A C 1
ATOM 2723 O O . ASN A 1 343 ? 11.784 3.229 -21.264 1.00 86.75 343 ASN A O 1
ATOM 2727 N N . VAL A 1 344 ? 9.678 3.703 -20.633 1.00 91.00 344 VAL A N 1
ATOM 2728 C CA . VAL A 1 344 ? 9.394 2.377 -20.060 1.00 91.00 344 VAL A CA 1
ATOM 2729 C C . VAL A 1 344 ? 9.512 1.277 -21.119 1.00 91.00 344 VAL A C 1
ATOM 2731 O O . VAL A 1 344 ? 10.163 0.261 -20.894 1.00 91.00 344 VAL A O 1
ATOM 2734 N N . ALA A 1 345 ? 8.975 1.489 -22.321 1.00 92.81 345 ALA A N 1
ATOM 2735 C CA . ALA A 1 345 ? 8.994 0.527 -23.421 1.00 92.81 345 ALA A CA 1
ATOM 2736 C C . ALA A 1 345 ? 10.417 0.162 -23.879 1.00 92.81 345 ALA A C 1
ATOM 2738 O O . ALA A 1 345 ? 10.644 -0.936 -24.392 1.00 92.81 345 ALA A O 1
ATOM 2739 N N . LYS A 1 346 ? 11.390 1.072 -23.715 1.00 91.69 346 LYS A N 1
ATOM 2740 C CA . LYS A 1 346 ? 12.807 0.775 -23.981 1.00 91.69 346 LYS A CA 1
ATOM 2741 C C . LYS A 1 346 ? 13.356 -0.210 -22.954 1.00 91.69 346 LYS A C 1
ATOM 2743 O O . LYS A 1 346 ? 13.991 -1.182 -23.355 1.00 91.69 346 LYS A O 1
ATOM 2748 N N . GLU A 1 347 ? 13.067 -0.003 -21.671 1.00 91.69 347 GLU A N 1
ATOM 2749 C CA . GLU A 1 347 ? 13.486 -0.924 -20.611 1.00 91.69 347 GLU A CA 1
ATOM 2750 C C . GLU A 1 347 ? 12.748 -2.267 -20.704 1.00 91.69 347 GLU A C 1
ATOM 2752 O O . GLU A 1 347 ? 13.371 -3.309 -20.529 1.00 91.69 347 GLU A O 1
ATOM 2757 N N . VAL A 1 348 ? 11.466 -2.278 -21.090 1.00 92.81 348 VAL A N 1
ATOM 2758 C CA . VAL A 1 348 ? 10.713 -3.520 -21.352 1.00 92.81 348 VAL A CA 1
ATOM 2759 C C . VAL A 1 348 ? 11.419 -4.374 -22.404 1.00 92.81 348 VAL A C 1
ATOM 2761 O O . VAL A 1 348 ? 11.635 -5.560 -22.176 1.00 92.81 348 VAL A O 1
ATOM 2764 N N . ARG A 1 349 ? 11.846 -3.769 -23.524 1.00 93.81 349 ARG A N 1
ATOM 2765 C CA . ARG A 1 349 ? 12.630 -4.469 -24.558 1.00 93.81 349 ARG A CA 1
ATOM 2766 C C . ARG A 1 349 ? 14.008 -4.892 -24.059 1.00 93.81 349 ARG A C 1
ATOM 2768 O O . ARG A 1 349 ? 14.467 -5.976 -24.390 1.00 93.81 349 ARG A O 1
ATOM 2775 N N . ARG A 1 350 ? 14.675 -4.043 -23.276 1.00 91.56 350 ARG A N 1
ATOM 2776 C CA . ARG A 1 350 ? 16.013 -4.316 -22.735 1.00 91.56 350 ARG A CA 1
ATOM 2777 C C . ARG A 1 350 ? 16.027 -5.521 -21.795 1.00 91.56 350 ARG A C 1
ATOM 2779 O O . ARG A 1 350 ? 16.987 -6.284 -21.815 1.00 91.56 350 ARG A O 1
ATOM 2786 N N . PHE A 1 351 ? 15.000 -5.658 -20.963 1.00 90.56 351 PHE A N 1
ATOM 2787 C CA . PHE A 1 351 ? 14.876 -6.743 -19.991 1.00 90.56 351 PHE A CA 1
ATOM 2788 C C . PHE A 1 351 ? 14.056 -7.934 -20.501 1.00 90.56 351 PHE A C 1
ATOM 2790 O O . PHE A 1 351 ? 13.830 -8.857 -19.725 1.00 90.56 351 PHE A O 1
ATOM 2797 N N . ASP A 1 352 ? 13.611 -7.906 -21.764 1.00 90.56 352 ASP A N 1
ATOM 2798 C CA . ASP A 1 352 ? 12.712 -8.906 -22.360 1.00 90.56 352 ASP A CA 1
ATOM 2799 C C . ASP A 1 352 ? 11.499 -9.218 -21.461 1.00 90.56 352 ASP A C 1
ATOM 2801 O O . ASP A 1 352 ? 11.115 -10.362 -21.211 1.00 90.56 352 ASP A O 1
ATOM 2805 N N . PHE A 1 353 ? 10.926 -8.164 -20.875 1.00 91.25 353 PHE A N 1
ATOM 2806 C CA . PHE A 1 353 ? 9.899 -8.318 -19.857 1.00 91.25 353 PHE A CA 1
ATOM 2807 C C . PHE A 1 353 ? 8.530 -8.598 -20.480 1.00 91.25 353 PHE A C 1
ATOM 2809 O O . PHE A 1 353 ? 7.959 -7.751 -21.169 1.00 91.25 353 PHE A O 1
ATOM 2816 N N . THR A 1 354 ? 7.955 -9.749 -20.131 1.00 90.25 354 THR A N 1
ATOM 2817 C CA . THR A 1 354 ? 6.547 -10.072 -20.384 1.00 90.25 354 THR A CA 1
ATOM 2818 C C . THR A 1 354 ? 5.802 -10.172 -19.048 1.00 90.25 354 THR A C 1
ATOM 2820 O O . THR A 1 354 ? 6.155 -11.024 -18.227 1.00 90.25 354 THR A O 1
ATOM 2823 N N . PRO A 1 355 ? 4.786 -9.325 -18.786 1.00 89.44 355 PRO A N 1
ATOM 2824 C CA . PRO A 1 355 ? 4.084 -9.333 -17.509 1.00 89.44 355 PRO A CA 1
ATOM 2825 C C . PRO A 1 355 ? 3.282 -10.621 -17.325 1.00 89.44 355 PRO A C 1
ATOM 2827 O O . PRO A 1 355 ? 2.525 -11.033 -18.207 1.00 89.44 355 PRO A O 1
ATOM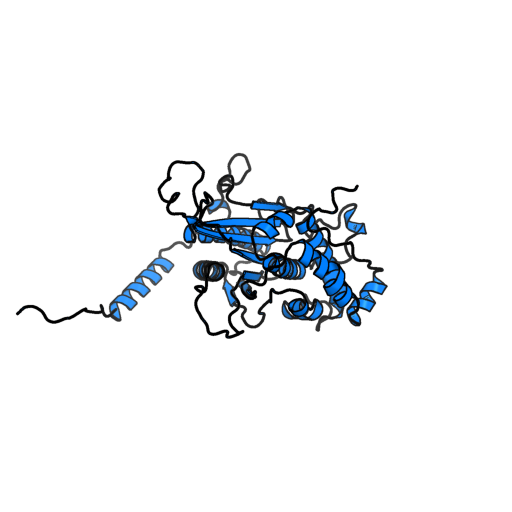 2830 N N . LEU A 1 356 ? 3.398 -11.229 -16.144 1.00 88.19 356 LEU A N 1
ATOM 2831 C CA . LEU A 1 356 ? 2.513 -12.318 -15.748 1.00 88.19 356 LEU A CA 1
ATOM 2832 C C . LEU A 1 356 ? 1.069 -11.805 -15.626 1.00 88.19 356 LEU A C 1
ATOM 2834 O O . LEU A 1 356 ? 0.860 -10.682 -15.150 1.00 88.19 356 LEU A O 1
ATOM 2838 N N . PRO A 1 357 ? 0.059 -12.622 -15.979 1.00 87.00 357 PRO A N 1
ATOM 2839 C CA . PRO A 1 357 ? -1.329 -12.290 -15.696 1.00 87.00 357 PRO A CA 1
ATOM 2840 C C . PRO A 1 357 ? -1.519 -11.982 -14.209 1.00 87.00 357 PRO A C 1
ATOM 2842 O O . PRO A 1 357 ? -1.032 -12.719 -13.351 1.00 87.00 357 PRO A O 1
ATOM 2845 N N . CYS A 1 358 ? -2.251 -10.908 -13.901 1.00 83.19 358 CYS A N 1
ATOM 2846 C CA . CYS A 1 358 ? -2.653 -10.600 -12.530 1.00 83.19 358 CYS A CA 1
ATOM 2847 C C . CYS A 1 358 ? -3.321 -11.810 -11.869 1.00 83.19 358 CYS A C 1
ATOM 2849 O O . CYS A 1 358 ? -4.380 -12.250 -12.310 1.00 83.19 358 CYS A O 1
ATOM 2851 N N . PHE A 1 359 ? -2.680 -12.330 -10.820 1.00 75.62 359 PHE A N 1
ATOM 2852 C CA . PHE A 1 359 ? -3.126 -13.497 -10.055 1.00 75.62 359 PHE A CA 1
ATOM 2853 C C . PHE A 1 359 ? -3.704 -13.109 -8.683 1.00 75.62 359 PHE A C 1
ATOM 2855 O O . PHE A 1 359 ? -3.676 -13.888 -7.726 1.00 75.62 359 PHE A O 1
ATOM 2862 N N . PHE A 1 360 ? -4.246 -11.891 -8.583 1.00 67.56 360 PHE A N 1
ATOM 2863 C CA . PHE A 1 360 ? -5.134 -11.508 -7.490 1.00 67.56 360 PHE A CA 1
ATOM 2864 C C . PHE A 1 360 ? -6.441 -12.288 -7.595 1.00 67.56 360 PHE A C 1
ATOM 2866 O O . PHE A 1 360 ? -7.193 -12.110 -8.544 1.00 67.56 360 PHE A O 1
ATOM 2873 N N . SER A 1 361 ? -6.711 -13.101 -6.576 1.00 56.62 361 SER A N 1
ATOM 2874 C CA . SER A 1 361 ? -7.923 -13.906 -6.407 1.00 56.62 361 SER A CA 1
ATOM 2875 C C . SER A 1 361 ? -8.214 -14.980 -7.476 1.00 56.62 361 SER A C 1
ATOM 2877 O O . SER A 1 361 ? -7.946 -14.809 -8.663 1.00 56.62 361 SER A O 1
ATOM 2879 N N . PRO A 1 362 ? -8.764 -16.146 -7.086 1.00 45.06 362 PRO A N 1
ATOM 2880 C CA . PRO A 1 362 ? -8.575 -17.388 -7.809 1.00 45.06 362 PRO A CA 1
ATOM 2881 C C . PRO A 1 362 ? -9.853 -17.889 -8.500 1.00 45.06 362 PRO A C 1
ATOM 2883 O O . PRO A 1 362 ? -10.356 -18.961 -8.171 1.00 45.06 362 PRO A O 1
ATOM 2886 N N . ALA A 1 363 ? -10.321 -17.216 -9.553 1.00 45.41 363 ALA A N 1
ATOM 2887 C CA . ALA A 1 363 ? -10.957 -17.984 -10.637 1.00 45.41 363 ALA A CA 1
ATOM 2888 C C . ALA A 1 363 ? -9.902 -18.791 -11.435 1.00 45.41 363 ALA A C 1
ATOM 2890 O O . ALA A 1 363 ? -10.236 -19.736 -12.145 1.00 45.41 363 ALA A O 1
ATOM 2891 N N . LEU A 1 364 ? -8.614 -18.464 -11.258 1.00 42.06 364 LEU A N 1
ATOM 2892 C CA . LEU A 1 364 ? -7.469 -19.032 -11.975 1.00 42.06 364 LEU A CA 1
ATOM 2893 C C . LEU A 1 364 ? -6.674 -20.115 -11.218 1.00 42.06 364 LEU A C 1
ATOM 2895 O O . LEU A 1 364 ? -5.734 -20.653 -11.784 1.00 42.06 364 LEU A O 1
ATOM 2899 N N . VAL A 1 365 ? -7.054 -20.502 -9.989 1.00 39.06 365 VAL A N 1
ATOM 2900 C CA . VAL A 1 365 ? -6.384 -21.604 -9.243 1.00 39.06 365 VAL A CA 1
ATOM 2901 C C . VAL A 1 365 ? -7.200 -22.911 -9.264 1.00 39.06 365 VAL A C 1
ATOM 2903 O O . VAL A 1 365 ? -6.808 -23.910 -8.678 1.00 39.06 365 VAL A O 1
ATOM 2906 N N . ARG A 1 366 ? -8.336 -22.957 -9.980 1.00 31.77 366 ARG A N 1
ATOM 2907 C CA . ARG A 1 366 ? -9.120 -24.198 -10.175 1.00 31.77 366 ARG A CA 1
ATOM 2908 C C . ARG A 1 366 ? -8.828 -24.941 -11.487 1.00 31.77 366 ARG A C 1
ATOM 2910 O O . ARG A 1 366 ? -9.551 -25.876 -11.816 1.00 31.77 366 ARG A O 1
ATOM 2917 N N . LYS A 1 367 ? -7.790 -24.553 -12.233 1.00 29.95 367 LYS A N 1
ATOM 2918 C CA . LYS A 1 367 ? -7.320 -25.281 -13.424 1.00 29.95 367 LYS A CA 1
ATOM 2919 C C . LYS A 1 367 ? -5.795 -25.259 -13.536 1.00 29.95 367 LYS A C 1
ATOM 2921 O O . LYS A 1 367 ? -5.257 -24.640 -14.445 1.00 29.95 367 LYS A O 1
ATOM 2926 N N . THR A 1 368 ? -5.131 -25.949 -12.621 1.00 34.56 368 THR A N 1
ATOM 2927 C CA . THR A 1 368 ? -3.817 -26.576 -12.838 1.00 34.56 368 THR A CA 1
ATOM 2928 C C . THR A 1 368 ? -3.739 -27.783 -11.938 1.00 34.56 368 THR A C 1
ATOM 2930 O O . THR A 1 368 ? -4.005 -27.583 -10.729 1.00 34.56 368 THR A O 1
#

Sequence (368 aa):
MEDPAGSSREEITAESKKKARELERLKRINGKLIDTTFEDITVMRNKRLDFQRDGFVVRILGSKSQFDARTGKLREILPPVTNDCCQTFATLSAVILSSLGLAVTLHECCTTSAVNYLLYISAWLHQLTSTAWPNKGIRPTLHDLNECLRLKEFFPSRVCESEFQVVFYNQSGEIVELLRRMCIQRRKRARSESEELSPICGYIIVSGDYTISIFSVSHDIVPEKRSRYSEAWSFYICDSHGTQPWSDKKASVCGSTFGVPSPTHANKKDSGDAVVGIEEGIHLFSVILFTLLEEHKKSLGTSRIPYMTWTPVRRKRGVVLTCAEVVDIIQRAWLPCVLREGNVAKEVRRFDFTPLPCFFSPALVRKT